Protein AF-A0A533W7N0-F1 (afdb_monomer)

Solvent-accessible surface area (backbone atoms on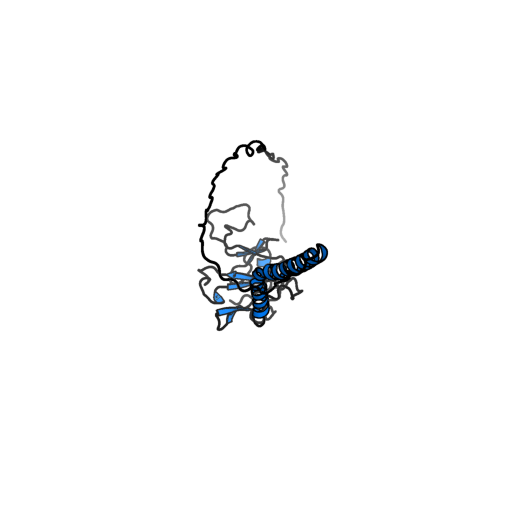ly — not comparable to full-atom values): 16223 Å² total; per-residue (Å²): 140,86,84,87,87,86,92,80,88,84,80,91,81,86,88,84,84,82,85,86,86,84,82,88,85,87,80,76,90,78,85,80,83,84,77,82,86,86,85,88,86,89,83,89,84,86,84,86,81,87,89,81,91,84,78,90,83,92,75,91,69,88,75,74,75,75,77,78,74,50,75,66,56,55,51,53,52,50,53,54,53,52,52,50,52,52,54,53,50,59,54,60,70,49,56,83,49,52,65,53,53,50,52,53,49,48,64,60,57,67,46,79,79,52,82,62,74,56,81,85,70,60,85,56,87,66,83,39,67,48,81,39,74,42,54,65,95,68,39,27,77,49,88,48,31,74,10,46,46,30,40,48,36,25,34,37,68,81,53,45,62,38,46,79,39,64,76,38,47,62,74,82,89,56,97,58,91,52,85,91,46,71,60,39,59,32,37,38,26,81,85,68,53,24,28,21,41,68,89,74,28,39,30,77,36,44,68,22,37,77,37,62,84,35,31,22,18,45,21,38,60,54,64,38,52,49,100,86,62,48,78,40,76,52,89,80,50,78,35,44,84,61,27,9,31,84,48,44,10,12,50,76,86,130

Mean predicted aligned error: 20.16 Å

pLDDT: mean 71.06, std 23.06, range [30.97, 97.44]

Sequence (254 aa):
MEGVTPVGSEGNKAGESPPSDTSGRTGTEEERKVREAGQMRPGGQVVVFPSKTAGSSSSSSSYVPPPPPTPQQITAGRRRFVKLLVGVGALLSLAPYVPWGTFLSNSVSAGKGYVRQQATVNKDTFVKFELIRLPTELGGDAKDATAFVAFSKVCVHLWCSPNYNPDQPTNPNENGYKPNQSKHEQYECPCHGSIYKVPQGLAIDGPASFQAPPTNAIPMLTLSTDSNGFLMVEKPVWDVNHNGVLGYGRYVQQ

Foldseek 3Di:
DDDDDDDDDDDDDDDDDDDDDDDDDDDDPPPPPDDDDDDDDDDDDDDDDDDDDDDDDDDDDPPPDDPDDDPVRVVVVVVVVVVVVVVVVVVVVCVVCPVVVVVVVCVVVVCPPPPPPCPPVPPDPFPDKDKDQADVVQPSPDLWCSRIWIFTLQQLPHGHGWDFDQADQDQPPDPDDDPPHDRQRWTFGPPFTFIAHPPQQFTDDTPLNPDDPFSRGTFTFDWGADPVSDIDTDDFDDPQDGRHHGSRGHDGDD

Secondary structure (DSSP, 8-state):
----------------PPP---------GGGSS-------------------------------PPPPPPHHHHHHHHHHHHHHHHHHHHHHTTGGGHHHHHHHHHHHHTTSSS---GGGT---TT--EEEEEPPGGGTTT-SSGGGEEEEESS-TTT----EEEEEESS-TTSS---TTPPPEEEEEETTTTEEEETTTTEEEESTTTTSPTTTTB--EE-EEE-TTS-EEE-----STTTT-BTTTB-PPP-

Radius of gyration: 39.28 Å; Cα contacts (8 Å, |Δi|>4): 317; chains: 1; bounding box: 117×51×97 Å

Structure (mmCIF, N/CA/C/O backbone):
data_AF-A0A533W7N0-F1
#
_entry.id   AF-A0A533W7N0-F1
#
loop_
_atom_site.group_PDB
_atom_site.id
_atom_site.type_symbol
_atom_site.label_atom_id
_atom_site.label_alt_id
_atom_site.label_comp_id
_atom_site.label_asym_id
_atom_site.label_entity_id
_atom_site.label_seq_id
_atom_site.pdbx_PDB_ins_code
_atom_site.Cartn_x
_atom_site.Cartn_y
_atom_site.Cartn_z
_atom_site.occupancy
_atom_site.B_iso_or_equiv
_atom_site.auth_seq_id
_atom_site.auth_comp_id
_atom_site.auth_asym_id
_atom_site.auth_atom_id
_atom_site.pdbx_PDB_model_num
ATOM 1 N N . MET A 1 1 ? 45.213 -1.364 -22.616 1.00 43.72 1 MET A N 1
ATOM 2 C CA . MET A 1 1 ? 46.388 -0.521 -22.930 1.00 43.72 1 MET A CA 1
ATOM 3 C C . MET A 1 1 ? 45.813 0.597 -23.774 1.00 43.72 1 MET A C 1
ATOM 5 O O . MET A 1 1 ? 45.219 0.264 -24.781 1.00 43.72 1 MET A O 1
ATOM 9 N N . GLU A 1 2 ? 45.720 1.860 -23.387 1.00 40.78 2 GLU A N 1
ATOM 10 C CA . GLU A 1 2 ? 46.442 2.773 -22.485 1.00 40.78 2 GLU A CA 1
ATOM 11 C C . GLU A 1 2 ? 45.364 3.728 -21.900 1.00 40.78 2 GLU A C 1
ATOM 13 O O . GLU A 1 2 ? 44.267 3.789 -22.439 1.00 40.78 2 GLU A O 1
ATOM 18 N N . GLY A 1 3 ? 45.490 4.489 -20.820 1.00 37.53 3 GLY A N 1
ATOM 19 C CA . GLY A 1 3 ? 46.557 4.795 -19.885 1.00 37.53 3 GLY A CA 1
ATOM 20 C C . GLY A 1 3 ? 45.925 5.637 -18.764 1.00 37.53 3 GLY A C 1
ATOM 21 O O . GLY A 1 3 ? 45.034 6.450 -19.001 1.00 37.53 3 GLY A O 1
ATOM 22 N N . VAL A 1 4 ? 46.348 5.366 -17.535 1.00 47.28 4 VAL A N 1
ATOM 23 C CA . VAL A 1 4 ? 45.979 6.055 -16.292 1.00 47.28 4 VAL A CA 1
ATOM 24 C C . VAL A 1 4 ? 47.036 7.118 -16.013 1.00 47.28 4 VAL A C 1
ATOM 26 O O . VAL A 1 4 ? 48.210 6.778 -16.118 1.00 47.28 4 VAL A O 1
ATOM 29 N N . THR A 1 5 ? 46.653 8.311 -15.547 1.00 44.66 5 THR A N 1
ATOM 30 C CA . THR A 1 5 ? 47.431 9.098 -14.563 1.00 44.66 5 THR A CA 1
ATOM 31 C C . THR A 1 5 ? 46.589 10.198 -13.883 1.00 44.66 5 THR A C 1
ATOM 33 O O . THR A 1 5 ? 45.537 10.564 -14.405 1.00 44.66 5 THR A O 1
ATOM 36 N N . PRO A 1 6 ? 47.001 10.660 -12.678 1.00 56.59 6 PRO A N 1
ATOM 37 C CA . PRO A 1 6 ? 46.094 11.043 -11.588 1.00 56.59 6 PRO A CA 1
ATOM 38 C C . PRO A 1 6 ? 46.372 12.452 -10.991 1.00 56.59 6 PRO A C 1
ATOM 40 O O . PRO A 1 6 ? 47.167 13.217 -11.524 1.00 56.59 6 PRO A O 1
ATOM 43 N N . VAL A 1 7 ? 45.799 12.684 -9.797 1.00 39.41 7 VAL A N 1
ATOM 44 C CA . VAL A 1 7 ? 46.259 13.548 -8.677 1.00 39.41 7 VAL A CA 1
ATOM 45 C C . VAL A 1 7 ? 45.565 14.905 -8.500 1.00 39.41 7 VAL A C 1
ATOM 47 O O . VAL A 1 7 ? 45.564 15.755 -9.382 1.00 39.41 7 VAL A O 1
ATOM 50 N N . GLY A 1 8 ? 45.069 15.112 -7.271 1.00 34.34 8 GLY A N 1
ATOM 51 C CA . GLY A 1 8 ? 44.744 16.419 -6.700 1.00 34.34 8 GLY A CA 1
ATOM 52 C C . GLY A 1 8 ? 44.004 16.346 -5.358 1.00 34.34 8 GLY A C 1
ATOM 53 O O . GLY A 1 8 ? 42.817 16.644 -5.311 1.00 34.34 8 GLY A O 1
ATOM 54 N N . SER A 1 9 ? 44.693 15.936 -4.281 1.00 39.59 9 SER A N 1
ATOM 55 C CA . SER A 1 9 ? 44.348 16.276 -2.882 1.00 39.59 9 SER A CA 1
ATOM 56 C C . SER A 1 9 ? 44.426 17.799 -2.697 1.00 39.59 9 SER A C 1
ATOM 58 O O . SER A 1 9 ? 45.192 18.443 -3.402 1.00 39.59 9 SER A O 1
ATO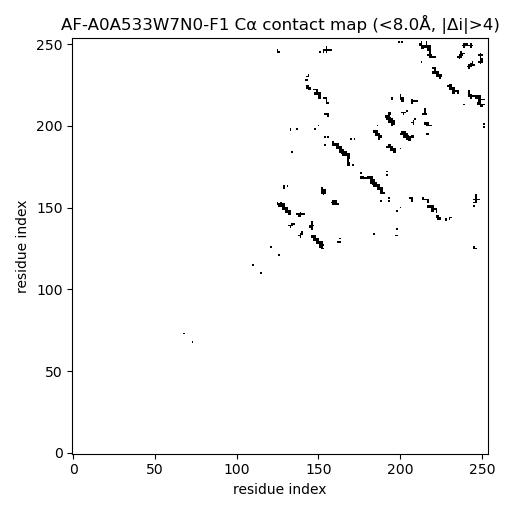M 60 N N . GLU A 1 10 ? 43.619 18.463 -1.873 1.00 37.28 10 GLU A N 1
ATOM 61 C CA . GLU A 1 10 ? 43.738 18.743 -0.424 1.00 37.28 10 GLU A CA 1
ATOM 62 C C . GLU A 1 10 ? 42.497 19.626 -0.087 1.00 37.28 10 GLU A C 1
ATOM 64 O O . GLU A 1 10 ? 41.934 20.246 -0.980 1.00 37.28 10 GLU A O 1
ATOM 69 N N . GLY A 1 11 ? 41.950 19.779 1.117 1.00 34.53 11 GLY A N 1
ATOM 70 C CA . GLY A 1 11 ? 42.424 19.497 2.457 1.00 34.53 11 GLY A CA 1
ATOM 71 C C . GLY A 1 11 ? 41.297 19.723 3.479 1.00 34.53 11 GLY A C 1
ATOM 72 O O . GLY A 1 11 ? 40.282 20.369 3.213 1.00 34.53 11 GLY A O 1
ATOM 73 N N . ASN A 1 12 ? 41.507 19.158 4.665 1.00 40.22 12 ASN A N 1
ATOM 74 C CA . ASN A 1 12 ? 40.679 19.326 5.852 1.00 40.22 12 ASN A CA 1
ATOM 75 C C . ASN A 1 12 ? 40.673 20.782 6.343 1.00 40.22 12 ASN A C 1
ATOM 77 O O . ASN A 1 12 ? 41.738 21.374 6.519 1.00 40.22 12 ASN A O 1
ATOM 81 N N . LYS A 1 13 ? 39.500 21.291 6.735 1.00 38.31 13 LYS A N 1
ATOM 82 C CA . LYS A 1 13 ? 39.389 22.268 7.828 1.00 38.31 13 LYS A CA 1
ATOM 83 C C . LYS A 1 13 ? 38.239 21.894 8.757 1.00 38.31 13 LYS A C 1
ATOM 85 O O . LYS A 1 13 ? 37.086 21.815 8.352 1.00 38.31 13 LYS A O 1
ATOM 90 N N . ALA A 1 14 ? 38.619 21.649 10.005 1.00 36.78 14 ALA A N 1
ATOM 91 C CA . ALA A 1 14 ? 37.753 21.562 11.164 1.00 36.78 14 ALA A CA 1
ATOM 92 C C . ALA A 1 14 ? 37.447 22.967 11.711 1.00 36.78 14 ALA A C 1
ATOM 94 O O . ALA A 1 14 ? 38.262 23.875 11.550 1.00 36.78 14 ALA A O 1
ATOM 95 N N . GLY A 1 15 ? 36.334 23.076 12.443 1.00 34.62 15 GLY A N 1
ATOM 96 C CA . GLY A 1 15 ? 36.079 24.135 13.423 1.00 34.62 15 GLY A CA 1
ATOM 97 C C . GLY A 1 15 ? 34.975 25.112 13.030 1.00 34.62 15 GLY A C 1
ATOM 98 O O . GLY A 1 15 ? 35.201 25.989 12.213 1.00 34.62 15 GLY A O 1
ATOM 99 N N . GLU A 1 16 ? 33.782 24.952 13.608 1.00 33.41 16 GLU A N 1
ATOM 100 C CA . GLU A 1 16 ? 33.264 25.808 14.694 1.00 33.41 16 GLU A CA 1
ATOM 101 C C . GLU A 1 16 ? 31.771 25.521 14.922 1.00 33.41 16 GLU A C 1
ATOM 103 O O . GLU A 1 16 ? 30.945 25.600 14.015 1.00 33.41 16 GLU A O 1
ATOM 108 N N . SER A 1 17 ? 31.432 25.149 16.158 1.00 43.03 17 SER A N 1
ATOM 109 C CA . SER A 1 17 ? 30.055 24.982 16.630 1.00 43.03 17 SER A CA 1
ATOM 110 C C . SER A 1 17 ? 29.457 26.345 16.993 1.00 43.03 17 SER A C 1
ATOM 112 O O . SER A 1 17 ? 30.119 27.100 17.708 1.00 43.03 17 SER A O 1
ATOM 114 N N . PRO A 1 18 ? 28.207 26.662 16.612 1.00 48.56 18 PRO A N 1
ATOM 115 C CA . PRO A 1 18 ? 27.514 27.826 17.151 1.00 48.56 18 PRO A CA 1
ATOM 116 C C . PRO A 1 18 ? 26.880 27.525 18.527 1.00 48.56 18 PRO A C 1
ATOM 118 O O . PRO A 1 18 ? 26.517 26.378 18.808 1.00 48.56 18 PRO A O 1
ATOM 121 N N . PRO A 1 19 ? 26.754 28.541 19.401 1.00 42.44 19 PRO A N 1
ATOM 122 C CA . PRO A 1 19 ? 26.301 28.377 20.778 1.00 42.44 19 PRO A CA 1
ATOM 123 C C . PRO A 1 19 ? 24.794 28.114 20.882 1.00 42.44 19 PRO A C 1
ATOM 125 O O . PRO A 1 19 ? 23.980 28.671 20.148 1.00 42.44 19 PRO A O 1
ATOM 128 N N . SER A 1 20 ? 24.434 27.271 21.849 1.00 39.66 20 SER A N 1
ATOM 129 C CA . SER A 1 20 ? 23.066 27.018 22.293 1.00 39.66 20 SER A CA 1
ATOM 130 C C . SER A 1 20 ? 22.619 28.102 23.277 1.00 39.66 20 SER A C 1
ATOM 132 O O . SER A 1 20 ? 23.057 28.101 24.428 1.00 39.66 20 SER A O 1
ATOM 134 N N . ASP A 1 21 ? 21.730 28.995 22.844 1.00 35.47 21 ASP A N 1
ATOM 135 C CA . ASP A 1 21 ? 21.074 29.959 23.727 1.00 35.47 21 ASP A CA 1
ATOM 136 C C . ASP A 1 21 ? 19.849 29.334 24.403 1.00 35.47 21 ASP A C 1
ATOM 138 O O . ASP A 1 21 ? 18.801 29.096 23.801 1.00 35.47 21 ASP A O 1
ATOM 142 N N . THR A 1 22 ? 19.991 29.089 25.701 1.00 38.28 22 THR A N 1
ATOM 143 C CA . THR A 1 22 ? 18.901 28.809 26.634 1.00 38.28 22 THR A CA 1
ATOM 144 C C . THR A 1 22 ? 18.507 30.093 27.361 1.00 38.28 22 THR A C 1
ATOM 146 O O . THR A 1 22 ? 19.241 30.573 28.221 1.00 38.28 22 THR A O 1
ATOM 149 N N . SER A 1 23 ? 17.310 30.606 27.083 1.00 39.16 23 SER A N 1
ATOM 150 C CA . SER A 1 23 ? 16.546 31.471 27.993 1.00 39.16 23 SER A CA 1
ATOM 151 C C . SER A 1 23 ? 15.118 30.903 28.031 1.00 39.16 23 SER A C 1
ATOM 153 O O . SER A 1 23 ? 14.543 30.588 26.998 1.00 39.16 23 SER A O 1
ATOM 155 N N . GLY A 1 24 ? 14.502 30.564 29.162 1.00 30.97 24 GLY A N 1
ATOM 156 C CA . GLY A 1 24 ? 14.560 31.202 30.470 1.00 30.97 24 GLY A CA 1
ATOM 157 C C . GLY A 1 24 ? 13.290 32.034 30.653 1.00 30.97 24 GLY A C 1
ATOM 158 O O . GLY A 1 24 ? 13.359 33.255 30.634 1.00 30.97 24 GLY A O 1
ATOM 159 N N . ARG A 1 25 ? 12.118 31.387 30.777 1.00 36.84 25 ARG A N 1
ATOM 160 C CA . ARG A 1 25 ? 10.852 32.060 31.116 1.00 36.84 25 ARG A CA 1
ATOM 161 C C . ARG A 1 25 ? 10.280 31.457 32.394 1.00 36.84 25 ARG A C 1
ATOM 163 O O . ARG A 1 25 ? 9.559 30.466 32.372 1.00 36.84 25 ARG A O 1
ATOM 170 N N . THR A 1 26 ? 10.655 32.070 33.506 1.00 36.81 26 THR A N 1
ATOM 171 C CA . THR A 1 26 ? 10.071 31.889 34.832 1.00 36.81 26 THR A CA 1
ATOM 172 C C . THR A 1 26 ? 8.806 32.744 34.936 1.00 36.81 26 THR A C 1
ATOM 174 O O . THR A 1 26 ? 8.847 33.958 34.754 1.00 36.81 26 THR A O 1
ATOM 177 N N . GLY A 1 27 ? 7.665 32.107 35.198 1.00 37.31 27 GLY A N 1
ATOM 178 C CA . GLY A 1 27 ? 6.437 32.759 35.653 1.00 37.31 27 GLY A CA 1
ATOM 179 C C . GLY A 1 27 ? 6.121 32.236 37.049 1.00 37.31 27 GLY A C 1
ATOM 180 O O . GLY A 1 27 ? 6.006 31.027 37.233 1.00 37.31 27 GLY A O 1
ATOM 181 N N . THR A 1 28 ? 6.082 33.133 38.027 1.00 42.69 28 THR A N 1
ATOM 182 C CA . THR A 1 28 ? 5.957 32.857 39.461 1.00 42.69 28 THR A CA 1
ATOM 183 C C . THR A 1 28 ? 4.500 32.631 39.890 1.00 42.69 28 THR A C 1
ATOM 185 O O . THR A 1 28 ? 3.569 33.235 39.364 1.00 42.69 28 THR A O 1
ATOM 188 N N . GLU A 1 29 ? 4.316 31.749 40.877 1.00 44.28 29 GLU A N 1
ATOM 189 C CA . GLU A 1 29 ? 3.055 31.231 41.446 1.00 44.28 29 GLU A CA 1
ATOM 190 C C . GLU A 1 29 ? 2.175 32.246 42.215 1.00 44.28 29 GLU A C 1
ATOM 192 O O . GLU A 1 29 ? 1.222 31.858 42.892 1.00 44.28 29 GLU A O 1
ATOM 197 N N . GLU A 1 30 ? 2.428 33.549 42.117 1.00 46.12 30 GLU A N 1
ATOM 198 C CA . GLU A 1 30 ? 1.792 34.546 42.994 1.00 46.12 30 GLU A CA 1
ATOM 199 C C . GLU A 1 30 ? 0.526 35.211 42.421 1.00 46.12 30 GLU A C 1
ATOM 201 O O . GLU A 1 30 ? -0.152 35.958 43.121 1.00 46.12 30 GLU A O 1
ATOM 206 N N . GLU A 1 31 ? 0.128 34.890 41.186 1.00 44.16 31 GLU A N 1
ATOM 207 C CA . GLU A 1 31 ? -0.981 35.577 40.497 1.00 44.16 31 GLU A CA 1
ATOM 208 C C . GLU A 1 31 ? -2.321 34.809 40.487 1.00 44.16 31 GLU A C 1
ATOM 210 O O . GLU A 1 31 ? -3.265 35.191 39.796 1.00 44.16 31 GLU A O 1
ATOM 215 N N . ARG A 1 32 ? -2.462 33.726 41.273 1.00 43.78 32 ARG A N 1
ATOM 216 C CA . ARG A 1 32 ? -3.705 32.914 41.310 1.00 43.78 32 ARG A CA 1
ATOM 217 C C . ARG A 1 32 ? -4.482 32.948 42.632 1.00 43.78 32 ARG A C 1
ATOM 219 O O . ARG A 1 32 ? -5.434 32.186 42.790 1.00 43.78 32 ARG A O 1
ATOM 226 N N . LYS A 1 33 ? -4.132 33.823 43.583 1.00 41.47 33 LYS A N 1
ATOM 227 C CA . LYS A 1 33 ? -4.754 33.835 44.927 1.00 41.47 33 LYS A CA 1
ATOM 228 C C . LYS A 1 33 ? -5.627 35.051 45.261 1.00 41.47 33 LYS A C 1
ATOM 230 O O . LYS A 1 33 ? -5.962 35.242 46.426 1.00 41.47 33 LYS A O 1
ATOM 235 N N . VAL A 1 34 ? -6.069 35.828 44.271 1.00 44.47 34 VAL A N 1
ATOM 236 C CA . VAL A 1 34 ? -6.996 36.956 44.495 1.00 44.47 34 VAL A CA 1
ATOM 237 C C . VAL A 1 34 ? -8.126 36.950 43.461 1.00 44.47 34 VAL A C 1
ATOM 239 O O . VAL A 1 34 ? -8.124 37.707 42.500 1.00 44.47 34 VAL A O 1
ATOM 242 N N . ARG A 1 35 ? -9.076 36.033 43.664 1.00 42.44 35 ARG A N 1
ATOM 243 C CA . ARG A 1 35 ? -10.495 36.101 43.259 1.00 42.44 35 ARG A CA 1
ATOM 244 C C . ARG A 1 35 ? -11.256 35.241 44.281 1.00 42.44 35 ARG A C 1
ATOM 246 O O . ARG A 1 35 ? -11.323 34.027 44.137 1.00 42.44 35 ARG A O 1
ATOM 253 N N . GLU A 1 36 ? -11.472 35.738 45.500 1.00 39.75 36 GLU A N 1
ATOM 254 C CA . GLU A 1 36 ? -12.683 36.498 45.869 1.00 39.75 36 GLU A CA 1
ATOM 255 C C . GLU A 1 36 ? -13.931 35.630 45.590 1.00 39.75 36 GLU A C 1
ATOM 257 O O . GLU A 1 36 ? -14.342 35.468 44.448 1.00 39.75 36 GLU A O 1
ATOM 262 N N . ALA A 1 37 ? -14.410 34.795 46.517 1.00 33.50 37 ALA A N 1
ATOM 263 C CA . ALA A 1 37 ? -15.034 35.114 47.805 1.00 33.50 37 ALA A CA 1
ATOM 264 C C . ALA A 1 37 ? -16.177 36.134 47.674 1.00 33.50 37 ALA A C 1
ATOM 266 O O . ALA A 1 37 ? -15.957 37.331 47.775 1.00 33.50 37 ALA A O 1
ATOM 267 N N . GLY A 1 38 ? -17.412 35.641 47.527 1.00 31.69 38 GLY A N 1
ATOM 268 C CA . GLY A 1 38 ? -18.604 36.439 47.812 1.00 31.69 38 GLY A CA 1
ATOM 269 C C . GLY A 1 38 ? -19.846 36.035 47.027 1.00 31.69 38 GLY A C 1
ATOM 270 O O . GLY A 1 38 ? -20.030 36.514 45.922 1.00 31.69 38 GLY A O 1
ATOM 271 N N . GLN A 1 39 ? -20.739 35.236 47.625 1.00 37.59 39 GLN A N 1
ATOM 272 C CA . GLN A 1 39 ? -22.181 35.534 47.600 1.00 37.59 39 GLN A CA 1
ATOM 273 C C . GLN A 1 39 ? -22.960 34.618 48.568 1.00 37.59 39 GLN A C 1
ATOM 275 O O . GLN A 1 39 ? -23.165 33.435 48.307 1.00 37.59 39 GLN A O 1
ATOM 280 N N . MET A 1 40 ? -23.427 35.184 49.684 1.00 32.62 40 MET A N 1
ATOM 281 C CA . MET A 1 40 ? -24.540 34.656 50.485 1.00 32.62 40 MET A CA 1
ATOM 282 C C . MET A 1 40 ? -25.864 35.265 49.990 1.00 32.62 40 MET A C 1
ATOM 284 O O . MET A 1 40 ? -25.888 36.419 49.558 1.00 32.62 40 MET A O 1
ATOM 288 N N . ARG A 1 41 ? -26.979 34.533 50.127 1.00 38.38 41 ARG A N 1
ATOM 289 C CA . ARG A 1 41 ? -28.354 35.068 50.068 1.00 38.38 41 ARG A CA 1
ATOM 290 C C . ARG A 1 41 ? -29.240 34.419 51.151 1.00 38.38 41 ARG A C 1
ATOM 292 O O . ARG A 1 41 ? -29.189 33.197 51.277 1.00 38.38 41 ARG A O 1
ATOM 299 N N . PRO A 1 42 ? -30.057 35.195 51.897 1.00 41.78 42 PRO A N 1
ATOM 300 C CA . PRO A 1 42 ? -31.022 34.693 52.878 1.00 41.78 42 PRO A CA 1
ATOM 301 C C . PRO A 1 42 ? -32.481 34.745 52.370 1.00 41.78 42 PRO A C 1
ATOM 303 O O . PRO A 1 42 ? -32.808 35.515 51.470 1.00 41.78 42 PRO A O 1
ATOM 306 N N . GLY A 1 43 ? -33.361 33.965 53.007 1.00 35.94 43 GLY A N 1
ATOM 307 C CA . GLY A 1 43 ? -34.828 33.987 52.853 1.00 35.94 43 GLY A CA 1
ATOM 308 C C . GLY A 1 43 ? -35.385 32.556 52.824 1.00 35.94 43 GLY A C 1
ATOM 309 O O . GLY A 1 43 ? -35.016 31.790 51.949 1.00 35.94 43 GLY A O 1
ATOM 310 N N . GLY A 1 44 ? -36.202 32.052 53.751 1.00 35.19 44 GLY A N 1
ATOM 311 C CA . GLY A 1 44 ? -37.135 32.703 54.664 1.00 35.19 44 GLY A CA 1
ATOM 312 C C . GLY A 1 44 ? -38.556 32.588 54.109 1.00 35.19 44 GLY A C 1
ATOM 313 O O . GLY A 1 44 ? -39.036 33.530 53.493 1.00 35.19 44 GLY A O 1
ATOM 314 N N . GLN A 1 45 ? -39.227 31.448 54.317 1.00 35.16 45 GLN A N 1
ATOM 315 C CA . GLN A 1 45 ? -40.675 31.337 54.112 1.00 35.16 45 GLN A CA 1
ATOM 316 C C . GLN A 1 45 ? -41.303 30.397 55.146 1.00 35.16 45 GLN A C 1
ATOM 318 O O . GLN A 1 45 ? -40.996 29.210 55.219 1.00 35.16 45 GLN A O 1
ATOM 323 N N . VAL A 1 46 ? -42.172 30.987 55.964 1.00 36.69 46 VAL A N 1
ATOM 324 C CA . VAL A 1 46 ? -43.061 30.343 56.930 1.00 36.69 46 VAL A CA 1
ATOM 325 C C . VAL A 1 46 ? -44.408 30.158 56.237 1.00 36.69 46 VAL A C 1
ATOM 327 O O . VAL A 1 46 ? -44.942 31.121 55.689 1.00 36.69 46 VAL A O 1
ATOM 330 N N . VAL A 1 47 ? -44.965 28.946 56.268 1.00 38.09 47 VAL A N 1
ATOM 331 C CA . VAL A 1 47 ? -46.323 28.669 55.778 1.00 38.09 47 VAL A CA 1
ATOM 332 C C . VAL A 1 47 ? -47.188 28.234 56.957 1.00 38.09 47 VAL A C 1
ATOM 334 O O . VAL A 1 47 ? -46.934 27.213 57.594 1.00 38.09 47 VAL A O 1
ATOM 337 N N . VAL A 1 48 ? -48.194 29.057 57.249 1.00 37.66 48 VAL A N 1
ATOM 338 C CA . VAL A 1 48 ? -49.272 28.824 58.216 1.00 37.66 48 VAL A CA 1
ATOM 339 C C . VAL A 1 48 ? -50.381 28.031 57.522 1.00 37.66 48 VAL A C 1
ATOM 341 O O . VAL A 1 48 ? -50.760 28.370 56.403 1.00 37.66 48 VAL A O 1
ATOM 344 N N . PHE A 1 49 ? -50.938 27.021 58.194 1.00 36.34 49 PHE A N 1
ATOM 345 C CA . PHE A 1 49 ? -52.155 26.332 57.756 1.00 36.34 49 PHE A CA 1
ATOM 346 C C . PHE A 1 49 ? -53.304 26.540 58.757 1.00 36.34 49 PHE A C 1
ATOM 348 O O . PHE A 1 49 ? -53.052 26.650 59.959 1.00 36.34 49 PHE A O 1
ATOM 355 N N . PRO A 1 50 ? -54.559 26.616 58.274 1.00 41.16 50 PRO A N 1
ATOM 356 C CA . PRO A 1 50 ? -55.710 27.029 59.064 1.00 41.16 50 PRO A CA 1
ATOM 357 C C . PRO A 1 50 ? -56.264 25.909 59.950 1.00 41.16 50 PRO A C 1
ATOM 359 O O . PRO A 1 50 ? -56.318 24.737 59.574 1.00 41.16 50 PRO A O 1
ATOM 362 N N . SER A 1 51 ? -56.750 26.317 61.118 1.00 41.84 51 SER A N 1
ATOM 363 C CA . SER A 1 51 ? -57.557 25.536 62.048 1.00 41.84 51 SER A CA 1
ATOM 364 C C . SER A 1 51 ? -58.969 25.318 61.492 1.00 41.84 51 SER A C 1
ATOM 366 O O . SER A 1 51 ? -59.646 26.259 61.079 1.00 41.84 51 SER A O 1
ATOM 368 N N . LYS A 1 52 ? -59.434 24.063 61.503 1.00 36.50 52 LYS A N 1
ATOM 369 C CA . LYS A 1 52 ? -60.827 23.701 61.213 1.00 36.50 52 LYS A CA 1
ATOM 370 C C . LYS A 1 52 ? -61.425 22.977 62.414 1.00 36.50 52 LYS A C 1
ATOM 372 O O . LYS A 1 52 ? -60.948 21.920 62.816 1.00 36.50 52 LYS A O 1
ATOM 377 N N . THR A 1 53 ? -62.472 23.579 62.961 1.00 46.41 53 THR A N 1
ATOM 378 C CA . THR A 1 53 ? -63.318 23.064 64.037 1.00 46.41 53 THR A CA 1
ATOM 379 C C . THR A 1 53 ? -64.513 22.320 63.438 1.00 46.41 53 THR A C 1
ATOM 381 O O . THR A 1 53 ? -65.204 22.884 62.595 1.00 46.41 53 THR A O 1
ATOM 384 N N . ALA A 1 54 ? -64.750 21.084 63.875 1.00 36.31 54 ALA A N 1
ATOM 385 C CA . ALA A 1 54 ? -66.014 20.322 63.891 1.00 36.31 54 ALA A CA 1
ATOM 386 C C . ALA A 1 54 ? -65.628 18.886 64.287 1.00 36.31 54 ALA A C 1
ATOM 388 O O . ALA A 1 54 ? -64.587 18.405 63.860 1.00 36.31 54 ALA A O 1
ATOM 389 N N . GLY A 1 55 ? -66.337 18.102 65.079 1.00 35.06 55 GLY A N 1
ATOM 390 C CA . GLY A 1 55 ? -67.661 18.136 65.678 1.00 35.06 55 GLY A CA 1
ATOM 391 C C . GLY A 1 55 ? -67.808 16.735 66.286 1.00 35.06 55 GLY A C 1
ATOM 392 O O . GLY A 1 55 ? -67.301 15.760 65.731 1.00 35.06 55 GLY A O 1
ATOM 393 N N . SER A 1 56 ? -68.391 16.634 67.473 1.00 41.12 56 SER A N 1
ATOM 394 C CA . SER A 1 56 ? -68.442 15.388 68.235 1.00 41.12 56 SER A CA 1
ATOM 395 C C . SER A 1 56 ? -69.380 14.355 67.604 1.00 41.12 56 SER A C 1
ATOM 397 O O . SER A 1 56 ? -70.511 14.690 67.261 1.00 41.12 56 SER A O 1
ATOM 399 N N . SER A 1 57 ? -68.982 13.086 67.588 1.00 43.06 57 SER A N 1
ATOM 400 C CA . SER A 1 57 ? -69.925 11.975 67.738 1.00 43.06 57 SER A CA 1
ATOM 401 C C . SER A 1 57 ? -69.230 10.831 68.473 1.00 43.06 57 SER A C 1
ATOM 403 O O . SER A 1 57 ? -68.130 10.400 68.135 1.00 43.06 57 SER A O 1
ATOM 405 N N . SER A 1 58 ? -69.845 10.442 69.582 1.00 48.47 58 SER A N 1
ATOM 406 C CA . SER A 1 58 ? -69.389 9.462 70.554 1.00 48.47 58 SER A CA 1
ATOM 407 C C . SER A 1 58 ? -69.825 8.059 70.143 1.00 48.47 58 SER A C 1
ATOM 409 O O . SER A 1 58 ? -71.016 7.757 70.158 1.00 48.47 58 SER A O 1
ATOM 411 N N . SER A 1 59 ? -68.864 7.179 69.869 1.00 44.16 59 SER A N 1
ATOM 412 C CA . SER A 1 59 ? -69.047 5.729 69.964 1.00 44.16 59 SER A CA 1
ATOM 413 C C . SER A 1 59 ? -67.852 5.147 70.715 1.00 44.16 59 SER A C 1
ATOM 415 O O . SER A 1 59 ? -66.751 5.028 70.176 1.00 44.16 59 SER A O 1
ATOM 417 N N . SER A 1 60 ? -68.055 4.852 71.995 1.00 50.44 60 SER A N 1
ATOM 418 C CA . SER A 1 60 ? -67.071 4.267 72.902 1.00 50.44 60 SER A CA 1
ATOM 419 C C . SER A 1 60 ? -66.798 2.807 72.531 1.00 50.44 60 SER A C 1
ATOM 421 O O . SER A 1 60 ? -67.358 1.889 73.122 1.00 50.44 60 SER A O 1
ATOM 423 N N . SER A 1 61 ? -65.929 2.600 71.543 1.00 50.94 61 SER A N 1
ATOM 424 C CA . SER A 1 61 ? -65.154 1.369 71.414 1.00 50.94 61 SER A CA 1
ATOM 425 C C . SER A 1 61 ? -63.897 1.567 72.250 1.00 50.94 61 SER A C 1
ATOM 427 O O . SER A 1 61 ? -63.096 2.453 71.953 1.00 50.94 61 SER A O 1
ATOM 429 N N . SER A 1 62 ? -63.742 0.791 73.319 1.00 55.06 62 SER A N 1
ATOM 430 C CA . SER A 1 62 ? -62.549 0.761 74.165 1.00 55.06 62 SER A CA 1
ATOM 431 C C . SER A 1 62 ? -61.352 0.253 73.357 1.00 55.06 62 SER A C 1
ATOM 433 O O . SER A 1 62 ? -60.960 -0.910 73.417 1.00 55.06 62 SER A O 1
ATOM 435 N N . TYR A 1 63 ? -60.772 1.151 72.564 1.00 55.31 63 TYR A N 1
ATOM 436 C CA . TYR A 1 63 ? -59.469 0.972 71.952 1.00 55.31 63 TYR A CA 1
ATOM 437 C C . TYR A 1 63 ? -58.439 0.950 73.077 1.00 55.31 63 TYR A C 1
ATOM 439 O O . TYR A 1 63 ? -58.099 1.985 73.650 1.00 55.31 63 TYR A O 1
ATOM 447 N N . VAL A 1 64 ? -57.971 -0.245 73.423 1.00 63.44 64 VAL A N 1
ATOM 448 C CA . VAL A 1 64 ? -56.734 -0.396 74.180 1.00 63.44 64 VAL A CA 1
ATOM 449 C C . VAL A 1 64 ? -55.611 -0.098 73.186 1.00 63.44 64 VAL A C 1
ATOM 451 O O . VAL A 1 64 ? -55.443 -0.871 72.238 1.00 63.44 64 VAL A O 1
ATOM 454 N N . PRO A 1 65 ? -54.875 1.023 73.322 1.00 60.06 65 PRO A N 1
ATOM 455 C CA . PRO A 1 65 ? -53.759 1.284 72.436 1.00 60.06 65 PRO A CA 1
ATOM 456 C C . PRO A 1 65 ? -52.759 0.135 72.585 1.00 60.06 65 PRO A C 1
ATOM 458 O O . PRO A 1 65 ? -52.469 -0.272 73.716 1.00 60.06 65 PRO A O 1
ATOM 461 N N . PRO A 1 66 ? -52.235 -0.414 71.475 1.00 70.94 66 PRO A N 1
ATOM 462 C CA . PRO A 1 66 ? -51.166 -1.385 71.573 1.00 70.94 66 PRO A CA 1
ATOM 463 C C . PRO A 1 66 ? -50.021 -0.748 72.373 1.00 70.94 66 PRO A C 1
ATOM 465 O O . PRO A 1 66 ? -49.783 0.461 72.244 1.00 70.94 66 PRO A O 1
ATOM 468 N N . PRO A 1 67 ? -49.335 -1.526 73.226 1.00 70.75 67 PRO A N 1
ATOM 469 C CA . PRO A 1 67 ? -48.237 -1.005 74.019 1.00 70.75 67 PRO A CA 1
ATOM 470 C C . PRO A 1 67 ? -47.227 -0.324 73.087 1.00 70.75 67 PRO A C 1
ATOM 472 O O . PRO A 1 67 ? -46.980 -0.829 71.983 1.00 70.75 67 PRO A O 1
ATOM 475 N N . PRO A 1 68 ? -46.658 0.826 73.494 1.00 69.94 68 PRO A N 1
ATOM 476 C CA . PRO A 1 68 ? -45.677 1.520 72.681 1.00 69.94 68 PRO A CA 1
ATOM 477 C C . PRO A 1 68 ? -44.562 0.535 72.316 1.00 69.94 68 PRO A C 1
ATOM 479 O O . PRO A 1 68 ? -44.110 -0.226 73.181 1.00 69.94 68 PRO A O 1
ATOM 482 N N . PRO A 1 69 ? -44.138 0.502 71.042 1.00 61.22 69 PRO A N 1
ATOM 483 C CA . PRO A 1 69 ? -43.141 -0.451 70.599 1.00 61.22 69 PRO A CA 1
ATOM 484 C C . PRO A 1 69 ? -41.895 -0.280 71.458 1.00 61.22 69 PRO A C 1
ATOM 486 O O . PRO A 1 69 ? -41.377 0.826 71.625 1.00 61.22 69 PRO A O 1
ATOM 489 N N . THR A 1 70 ? -41.420 -1.383 72.029 1.00 65.31 70 THR A N 1
ATOM 490 C CA . THR A 1 70 ? -40.208 -1.361 72.841 1.00 65.31 70 THR A CA 1
ATOM 491 C C . THR A 1 70 ? -39.041 -0.825 72.002 1.00 65.31 70 THR A C 1
ATOM 493 O O . THR A 1 70 ? -39.002 -1.044 70.784 1.00 65.31 70 THR A O 1
ATOM 496 N N . PRO A 1 71 ? -38.047 -0.149 72.609 1.00 60.38 71 PRO A N 1
ATOM 497 C CA . PRO A 1 71 ? -36.899 0.415 71.886 1.00 60.38 71 PRO A CA 1
ATOM 498 C C . PRO 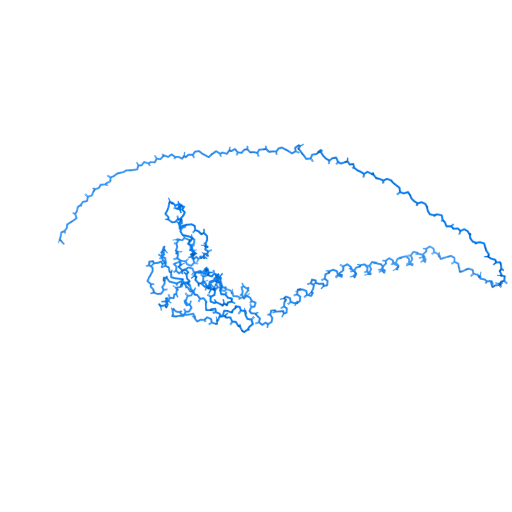A 1 71 ? -36.212 -0.587 70.940 1.00 60.38 71 PRO A C 1
ATOM 500 O O . PRO A 1 71 ? -35.720 -0.231 69.867 1.00 60.38 71 PRO A O 1
ATOM 503 N N . GLN A 1 72 ? -36.253 -1.871 71.297 1.00 58.97 72 GLN A N 1
ATOM 504 C CA . GLN A 1 72 ? -35.758 -2.990 70.498 1.00 58.97 72 GLN A CA 1
ATOM 505 C C . GLN A 1 72 ? -36.579 -3.225 69.211 1.00 58.97 72 GLN A C 1
ATOM 507 O O . GLN A 1 72 ? -35.988 -3.423 68.148 1.00 58.97 72 GLN A O 1
ATOM 512 N N . GLN A 1 73 ? -37.914 -3.131 69.256 1.00 58.50 73 GLN A N 1
ATOM 513 C CA . GLN A 1 73 ? -38.779 -3.269 68.074 1.00 58.50 73 GLN A CA 1
ATOM 514 C C . GLN A 1 73 ? -38.642 -2.091 67.102 1.00 58.50 73 GLN A C 1
ATOM 516 O O . GLN A 1 73 ? -38.574 -2.293 65.887 1.00 58.50 73 GLN A O 1
ATOM 521 N N . ILE A 1 74 ? -38.501 -0.870 67.626 1.00 60.47 74 ILE A N 1
ATOM 522 C CA . ILE A 1 74 ? -38.250 0.333 66.816 1.00 60.47 74 ILE A CA 1
ATOM 523 C C . ILE A 1 74 ? -36.907 0.203 66.076 1.00 60.47 74 ILE A C 1
ATOM 525 O O . ILE A 1 74 ? -36.799 0.521 64.889 1.00 60.47 74 ILE A O 1
ATOM 529 N N . THR A 1 75 ? -35.884 -0.324 66.752 1.00 60.94 75 THR A N 1
ATOM 530 C CA . THR A 1 75 ? -34.544 -0.516 66.176 1.00 60.94 75 THR A CA 1
ATOM 531 C C . THR A 1 75 ? -34.526 -1.620 65.110 1.00 60.94 75 THR A C 1
ATOM 533 O O . THR A 1 75 ? -33.882 -1.468 64.067 1.00 60.94 75 THR A O 1
ATOM 536 N N . ALA A 1 76 ? -35.273 -2.709 65.323 1.00 67.06 76 ALA A N 1
ATOM 537 C CA . ALA A 1 76 ? -35.411 -3.801 64.359 1.00 67.06 76 ALA A CA 1
ATOM 538 C C . ALA A 1 76 ? -36.165 -3.375 63.082 1.00 67.06 76 ALA A C 1
ATOM 540 O O . ALA A 1 76 ? -35.726 -3.705 61.975 1.00 67.06 76 ALA A O 1
ATOM 541 N N . GLY A 1 77 ? -37.243 -2.591 63.217 1.00 78.75 77 GLY A N 1
ATOM 542 C CA . GLY A 1 77 ? -37.992 -2.028 62.086 1.00 78.75 77 GLY A CA 1
ATOM 543 C C . GLY A 1 77 ? -37.162 -1.040 61.261 1.00 78.75 77 GLY A C 1
ATOM 544 O O . GLY A 1 77 ? -37.106 -1.144 60.035 1.00 78.75 77 GLY A O 1
ATOM 545 N N . ARG A 1 78 ? -36.411 -0.153 61.931 1.00 78.88 78 ARG A N 1
ATOM 546 C CA . ARG A 1 78 ? -35.497 0.802 61.277 1.00 78.88 78 ARG A CA 1
ATOM 547 C C . ARG A 1 78 ? -34.374 0.105 60.509 1.00 78.88 78 ARG A C 1
ATOM 549 O O . ARG A 1 78 ? -34.100 0.481 59.374 1.00 78.88 78 ARG A O 1
ATOM 556 N N . ARG A 1 79 ? -33.758 -0.948 61.061 1.00 84.38 79 ARG A N 1
ATOM 557 C CA . ARG A 1 79 ? -32.727 -1.722 60.337 1.00 84.38 79 ARG A CA 1
ATOM 558 C C . ARG A 1 79 ? -33.274 -2.416 59.093 1.00 84.38 79 ARG A C 1
ATOM 560 O O . ARG A 1 79 ? -32.574 -2.459 58.086 1.00 84.38 79 ARG A O 1
ATOM 567 N N . ARG A 1 80 ? -34.491 -2.968 59.144 1.00 81.12 80 ARG A N 1
ATOM 568 C CA . ARG A 1 80 ? -35.120 -3.585 57.962 1.00 81.12 80 ARG A CA 1
ATOM 569 C C . ARG A 1 80 ? -35.428 -2.547 56.886 1.00 81.12 80 ARG A C 1
ATOM 571 O O . ARG A 1 80 ? -35.124 -2.789 55.724 1.00 81.12 80 ARG A O 1
ATOM 578 N N . PHE A 1 81 ? -35.941 -1.386 57.283 1.00 82.44 81 PHE A N 1
ATOM 579 C CA . PHE A 1 81 ? -36.206 -0.275 56.371 1.00 82.44 81 PHE A CA 1
ATOM 580 C C . PHE A 1 81 ? -34.926 0.251 55.700 1.00 82.44 81 PHE A C 1
ATOM 582 O O . PHE A 1 81 ? -34.878 0.383 54.481 1.00 82.44 81 PHE A O 1
ATOM 589 N N . VAL A 1 82 ? -33.850 0.455 56.469 1.00 88.25 82 VAL A N 1
ATOM 590 C CA . VAL A 1 82 ? -32.552 0.892 55.925 1.00 88.25 82 VAL A CA 1
ATOM 591 C C . VAL A 1 82 ? -31.966 -0.148 54.968 1.00 88.25 82 VAL A C 1
ATOM 593 O O . VAL A 1 82 ? -31.489 0.216 53.899 1.00 88.25 82 VAL A O 1
ATOM 596 N N . LYS A 1 83 ? -32.046 -1.446 55.290 1.00 85.31 83 LYS A N 1
ATOM 597 C CA . LYS A 1 83 ? -31.596 -2.515 54.379 1.00 85.31 83 LYS A CA 1
ATOM 598 C C . LYS A 1 83 ? -32.365 -2.518 53.054 1.00 85.31 83 LYS A C 1
ATOM 600 O O . LYS A 1 83 ? -31.758 -2.748 52.014 1.00 85.31 83 LYS A O 1
ATOM 605 N N . LEU A 1 84 ? -33.668 -2.234 53.090 1.00 89.56 84 LEU A N 1
ATOM 606 C CA . LEU A 1 84 ? -34.494 -2.095 51.890 1.00 89.56 84 LEU A CA 1
ATOM 607 C C . LEU A 1 84 ? -34.054 -0.903 51.033 1.00 89.56 84 LEU A C 1
ATOM 609 O O . LEU A 1 84 ? -33.844 -1.069 49.835 1.00 89.56 84 LEU A O 1
ATOM 613 N N . LEU A 1 85 ? -33.843 0.268 51.641 1.00 89.25 85 LEU A N 1
ATOM 614 C CA . LEU A 1 85 ? -33.366 1.455 50.923 1.00 89.25 85 LEU A CA 1
ATOM 615 C C . LEU A 1 85 ? -31.978 1.250 50.306 1.00 89.25 85 LEU A C 1
ATOM 617 O O . LEU A 1 85 ? -31.758 1.642 49.165 1.00 89.25 85 LEU A O 1
ATOM 621 N N . VAL A 1 86 ? -31.063 0.596 51.025 1.00 89.31 86 VAL A N 1
ATOM 622 C CA . VAL A 1 86 ? -29.728 0.265 50.504 1.00 89.31 86 VAL A CA 1
ATOM 623 C C . VAL A 1 86 ? -29.824 -0.718 49.334 1.00 89.31 86 VAL A C 1
ATOM 625 O O . VAL A 1 86 ? -29.172 -0.507 48.316 1.00 89.31 86 VAL A O 1
ATOM 628 N N . GLY A 1 87 ? -30.663 -1.755 49.437 1.00 90.94 87 GLY A N 1
ATOM 629 C CA . GLY A 1 87 ? -30.858 -2.726 48.356 1.00 90.94 87 GLY A CA 1
ATOM 630 C C . GLY A 1 87 ? -31.457 -2.105 47.091 1.00 90.94 87 GLY A C 1
ATOM 631 O O . GLY A 1 87 ? -30.956 -2.334 45.993 1.00 90.94 87 GLY A O 1
ATOM 632 N N . VAL A 1 88 ? -32.488 -1.269 47.239 1.00 88.81 88 VAL A N 1
ATOM 633 C CA . VAL A 1 88 ? -33.118 -0.566 46.108 1.00 88.81 88 VAL A CA 1
ATOM 634 C C . VAL A 1 88 ? -32.172 0.482 45.512 1.00 88.81 88 VAL A C 1
ATOM 636 O O . VAL A 1 88 ? -32.050 0.574 44.291 1.00 88.81 88 VAL A O 1
ATOM 639 N N . GLY A 1 89 ? -31.447 1.227 46.351 1.00 87.12 89 GLY A N 1
ATOM 640 C CA . GLY A 1 89 ? -30.452 2.204 45.904 1.00 87.12 89 GLY A CA 1
ATOM 641 C C . GLY A 1 89 ? -29.305 1.573 45.111 1.00 87.12 89 GLY A C 1
ATOM 642 O O . GLY A 1 89 ? -28.883 2.135 44.103 1.00 87.12 89 GLY A O 1
ATOM 643 N N . ALA A 1 90 ? -28.849 0.381 45.508 1.00 86.69 90 ALA A N 1
ATOM 644 C CA . ALA A 1 90 ? -27.812 -0.363 44.792 1.00 86.69 90 ALA A CA 1
ATOM 645 C C . ALA A 1 90 ? -28.268 -0.882 43.415 1.00 86.69 90 ALA A C 1
ATOM 647 O O . ALA A 1 90 ? -27.451 -1.017 42.511 1.00 86.69 90 ALA A O 1
ATOM 648 N N . LEU A 1 91 ? -29.561 -1.162 43.228 1.00 78.00 91 LEU A N 1
ATOM 649 C CA . LEU A 1 91 ? -30.098 -1.537 41.915 1.00 78.00 91 LEU A CA 1
ATOM 650 C C . LEU A 1 91 ? -30.261 -0.316 41.004 1.00 78.00 91 LEU A C 1
ATOM 652 O O . LEU A 1 91 ? -29.909 -0.365 39.826 1.00 78.00 91 LEU A O 1
ATOM 656 N N . LEU A 1 92 ? -30.750 0.802 41.548 1.00 85.44 92 LEU A N 1
ATOM 657 C CA . LEU A 1 92 ? -30.926 2.042 40.788 1.00 85.44 92 LEU A CA 1
ATOM 658 C C . LEU A 1 92 ? -29.593 2.670 40.358 1.00 85.44 92 LEU A C 1
ATOM 660 O O . LEU A 1 92 ? -29.539 3.293 39.299 1.00 85.44 92 LEU A O 1
ATOM 664 N N . SER A 1 93 ? -28.506 2.465 41.109 1.00 86.38 93 SER A N 1
ATOM 665 C CA . SER A 1 93 ? -27.175 2.947 40.716 1.00 86.38 93 SER A CA 1
ATOM 666 C C . SER A 1 93 ? -26.605 2.242 39.476 1.00 86.38 93 SER A C 1
ATOM 668 O O . SER A 1 93 ? -25.719 2.794 38.824 1.00 86.38 93 SER A O 1
ATOM 670 N N . LEU A 1 94 ? -27.135 1.069 39.104 1.00 82.81 94 LEU A N 1
ATOM 671 C CA . LEU A 1 94 ? -26.743 0.334 37.895 1.00 82.81 94 LEU A CA 1
ATOM 672 C C . LEU A 1 94 ? -27.565 0.715 36.650 1.00 82.81 94 LEU A C 1
ATOM 674 O O . LEU A 1 94 ? -27.133 0.441 35.531 1.00 82.81 94 LEU A O 1
ATOM 678 N N . ALA A 1 95 ? -28.709 1.388 36.812 1.00 81.31 95 ALA A N 1
ATOM 679 C CA . ALA A 1 95 ? -29.572 1.809 35.706 1.00 81.31 95 ALA A CA 1
ATOM 680 C C . ALA A 1 95 ? -28.860 2.619 34.592 1.00 81.31 95 ALA A C 1
ATOM 682 O O . ALA A 1 95 ? -29.066 2.293 33.420 1.00 81.31 95 ALA A O 1
ATOM 683 N N . PRO A 1 96 ? -27.983 3.607 34.882 1.00 82.50 96 PRO A N 1
ATOM 684 C CA . PRO A 1 96 ? -27.290 4.357 33.827 1.00 82.50 96 PRO A CA 1
ATOM 685 C C . PRO A 1 96 ? -26.259 3.530 33.036 1.00 82.50 96 PRO A C 1
ATOM 687 O O . PRO A 1 96 ? -25.815 3.976 31.980 1.00 82.50 96 PRO A O 1
ATOM 690 N N . TYR A 1 97 ? -25.904 2.322 33.491 1.00 81.19 97 TYR A N 1
ATOM 691 C CA . TYR A 1 97 ? -24.961 1.428 32.803 1.00 81.19 97 TYR A CA 1
ATOM 692 C C . TYR A 1 97 ? -25.648 0.411 31.874 1.00 81.19 97 TYR A C 1
ATOM 694 O O . TYR A 1 97 ? -24.983 -0.232 31.062 1.00 81.19 97 TYR A O 1
ATOM 702 N N . VAL A 1 98 ? -26.978 0.283 31.918 1.00 80.12 98 VAL A N 1
ATOM 703 C CA . VAL A 1 98 ? -27.737 -0.596 31.004 1.00 80.12 98 VAL A CA 1
ATOM 704 C C . VAL A 1 98 ? -27.564 -0.200 29.521 1.00 80.12 98 VAL A C 1
ATOM 706 O O . VAL A 1 98 ? -27.330 -1.089 28.691 1.00 80.12 98 VAL A O 1
ATOM 709 N N . PRO A 1 99 ? -27.575 1.099 29.147 1.00 75.81 99 PRO A N 1
ATOM 710 C CA . PRO A 1 99 ? -27.251 1.524 27.782 1.00 75.81 99 PRO A CA 1
ATOM 711 C C . PRO A 1 99 ? -25.823 1.150 27.357 1.00 75.81 99 PRO A C 1
ATOM 713 O O . PRO A 1 99 ? -25.584 0.817 26.201 1.00 75.81 99 PRO A O 1
ATOM 716 N N . TRP A 1 100 ? -24.870 1.137 28.294 1.00 70.81 100 TRP A N 1
ATOM 717 C CA . TRP A 1 100 ? -23.492 0.727 28.011 1.00 70.81 100 TRP A CA 1
ATOM 718 C C . TRP A 1 100 ? -23.394 -0.778 27.747 1.00 70.81 100 TRP A C 1
ATOM 720 O O . TRP A 1 100 ? -22.695 -1.194 26.826 1.00 70.81 100 TRP A O 1
ATOM 730 N N . GLY A 1 101 ? -24.144 -1.603 28.484 1.00 70.00 101 GLY A N 1
ATOM 731 C CA . GLY A 1 101 ? -24.212 -3.047 28.240 1.00 70.00 101 GLY A CA 1
ATOM 732 C C . GLY A 1 101 ? -24.795 -3.400 26.866 1.00 70.00 101 GLY A C 1
ATOM 733 O O . GLY A 1 101 ? -24.278 -4.285 26.181 1.00 70.00 101 GLY A O 1
ATOM 734 N N . THR A 1 102 ? -25.831 -2.681 26.426 1.00 70.31 102 THR A N 1
ATOM 735 C CA . THR A 1 102 ? -26.426 -2.864 25.088 1.00 70.31 102 THR A CA 1
ATOM 736 C C . THR A 1 102 ? -25.517 -2.341 23.977 1.00 70.31 102 THR A C 1
ATOM 738 O O . THR A 1 102 ? -25.345 -3.027 22.972 1.00 70.31 102 THR A O 1
ATOM 741 N N . PHE A 1 103 ? -24.849 -1.201 24.173 1.00 71.56 103 PHE A N 1
ATOM 742 C CA . PHE A 1 103 ? -23.825 -0.698 23.253 1.00 71.56 103 PHE A CA 1
ATOM 743 C C . PHE A 1 103 ? -22.659 -1.688 23.082 1.00 71.56 103 PHE A C 1
ATOM 745 O O . PHE A 1 103 ? -22.267 -2.008 21.957 1.00 71.56 103 PHE A O 1
ATOM 752 N N . LEU A 1 104 ? -22.140 -2.243 24.182 1.00 68.88 104 LEU A N 1
ATOM 753 C CA . LEU A 1 104 ? -21.079 -3.256 24.149 1.00 68.88 104 LEU A CA 1
ATOM 754 C C . LEU A 1 104 ? -21.555 -4.566 23.501 1.00 68.88 104 LEU A C 1
ATOM 756 O O . LEU A 1 104 ? -20.843 -5.163 22.698 1.00 68.88 104 LEU A O 1
ATOM 760 N N . SER A 1 105 ? -22.786 -4.995 23.775 1.00 63.66 105 SER A N 1
ATOM 761 C CA . SER A 1 105 ? -23.338 -6.220 23.178 1.00 63.66 105 SER A CA 1
ATOM 762 C C . SER A 1 105 ? -23.598 -6.071 21.681 1.00 63.66 105 SER A C 1
ATOM 764 O O . SER A 1 105 ? -23.309 -6.995 20.920 1.00 63.66 105 SER A O 1
ATOM 766 N N . ASN A 1 106 ? -24.084 -4.909 21.240 1.00 64.75 106 ASN A N 1
ATOM 767 C CA . ASN A 1 106 ? -24.324 -4.623 19.829 1.00 64.75 106 ASN A CA 1
ATOM 768 C C . ASN A 1 106 ? -23.014 -4.423 19.063 1.00 64.75 106 ASN A C 1
ATOM 770 O O . ASN A 1 106 ? -22.899 -4.917 17.949 1.00 64.75 106 ASN A O 1
ATOM 774 N N . SER A 1 107 ? -21.998 -3.798 19.660 1.00 60.12 107 SER A N 1
ATOM 775 C CA . SER A 1 107 ? -20.668 -3.673 19.039 1.00 60.12 107 SER A CA 1
ATOM 776 C C . SER A 1 107 ? -19.923 -5.012 18.939 1.00 60.12 107 SER A C 1
ATOM 778 O O . SER A 1 107 ? -19.209 -5.246 17.964 1.00 60.12 107 SER A O 1
ATOM 780 N N . VAL A 1 108 ? -20.120 -5.936 19.886 1.00 60.44 108 VAL A N 1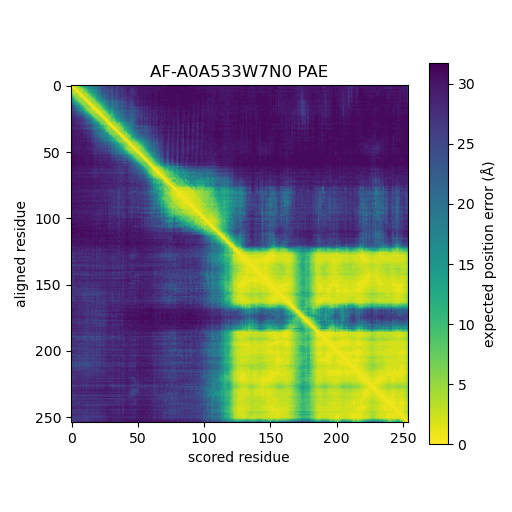
ATOM 781 C CA . VAL A 1 108 ? -19.570 -7.301 19.796 1.00 60.44 108 VAL A CA 1
ATOM 782 C C . VAL A 1 108 ? -20.387 -8.184 18.843 1.00 60.44 108 VAL A C 1
ATOM 784 O O . VAL A 1 108 ? -19.804 -8.975 18.102 1.00 60.44 108 VAL A O 1
ATOM 787 N N . SER A 1 109 ? -21.716 -8.044 18.818 1.00 58.53 109 SER A N 1
ATOM 788 C CA . SER A 1 109 ? -22.606 -8.890 18.005 1.00 58.53 109 SER A CA 1
ATOM 789 C C . SER A 1 109 ? -22.716 -8.447 16.545 1.00 58.53 109 SER A C 1
ATOM 791 O O . SER A 1 109 ? -22.853 -9.303 15.673 1.00 58.53 109 SER A O 1
ATOM 793 N N . ALA A 1 110 ? -22.581 -7.150 16.248 1.00 55.50 110 ALA A N 1
ATOM 794 C CA . ALA A 1 110 ? -22.505 -6.636 14.876 1.00 55.50 110 ALA A CA 1
ATOM 795 C C . ALA A 1 110 ? -21.250 -7.128 14.123 1.00 55.50 110 ALA A C 1
ATOM 797 O O . ALA A 1 110 ? -21.184 -7.040 12.901 1.00 55.50 110 ALA A O 1
ATOM 798 N N . GLY A 1 111 ? -20.272 -7.709 14.829 1.00 48.62 111 GLY A N 1
ATOM 799 C CA . GLY A 1 111 ? -19.062 -8.303 14.256 1.00 48.62 111 GLY A CA 1
ATOM 800 C C . GLY A 1 111 ? -19.196 -9.753 13.773 1.00 48.62 111 GLY A C 1
ATOM 801 O O . GLY A 1 111 ? -18.174 -10.398 13.564 1.00 48.62 111 GLY A O 1
ATOM 802 N N . LYS A 1 112 ? -20.410 -10.307 13.628 1.00 47.75 112 LYS A N 1
ATOM 803 C CA . LYS A 1 112 ? -20.620 -11.715 13.218 1.00 47.75 112 LYS A CA 1
ATOM 804 C C . LYS A 1 112 ? -20.486 -12.000 11.712 1.00 47.75 112 LYS A C 1
ATOM 806 O O . LYS A 1 112 ? -20.680 -13.143 11.313 1.00 47.75 112 LYS A O 1
ATOM 811 N N . GLY A 1 113 ? -20.144 -11.012 10.886 1.00 47.56 113 GLY A N 1
ATOM 812 C CA . GLY A 1 113 ? -20.042 -11.210 9.430 1.00 47.56 113 GLY A CA 1
ATOM 813 C C . GLY A 1 113 ? -19.171 -10.204 8.684 1.00 47.56 113 GLY A C 1
ATOM 814 O O . GLY A 1 113 ? -18.673 -10.514 7.609 1.00 47.56 113 GLY A O 1
ATOM 815 N N . TYR A 1 114 ? -18.915 -9.038 9.267 1.00 45.53 114 TYR A N 1
ATOM 816 C CA . TYR A 1 114 ? -17.889 -8.134 8.770 1.00 45.53 114 TYR A CA 1
ATOM 817 C C . TYR A 1 114 ? -16.568 -8.567 9.371 1.00 45.53 114 TYR A C 1
ATOM 819 O O . TYR A 1 114 ? -16.510 -8.831 10.573 1.00 45.53 114 TYR A O 1
ATOM 827 N N . VAL A 1 115 ? -15.534 -8.671 8.537 1.00 46.12 115 VAL A N 1
ATOM 828 C CA . VAL A 1 115 ? -14.153 -8.918 8.948 1.00 46.12 115 VAL A CA 1
ATOM 829 C C . VAL A 1 115 ? -13.832 -7.929 10.066 1.00 46.12 115 VAL A C 1
ATOM 831 O O . VAL A 1 115 ? -13.463 -6.783 9.815 1.00 46.12 115 VAL A O 1
ATOM 834 N N . ARG A 1 116 ? -14.003 -8.351 11.328 1.00 44.47 116 ARG A N 1
ATOM 835 C CA . ARG A 1 116 ? -13.324 -7.735 12.460 1.00 44.47 116 ARG A CA 1
ATOM 836 C C . ARG A 1 116 ? -11.893 -7.723 12.000 1.00 44.47 116 ARG A C 1
ATOM 838 O O . ARG A 1 116 ? -11.356 -8.810 11.794 1.00 44.47 116 ARG A O 1
ATOM 845 N N . GLN A 1 117 ? -11.350 -6.529 11.752 1.00 48.47 117 GLN A N 1
ATOM 846 C CA . GLN A 1 117 ? -9.950 -6.345 11.417 1.00 48.47 117 GLN A CA 1
ATOM 847 C C . GLN A 1 117 ? -9.184 -7.330 12.269 1.00 48.47 117 GLN A C 1
ATOM 849 O O . GLN A 1 117 ? -9.095 -7.204 13.492 1.00 48.47 117 GLN A O 1
ATOM 854 N N . GLN A 1 118 ? -8.680 -8.360 11.608 1.00 44.3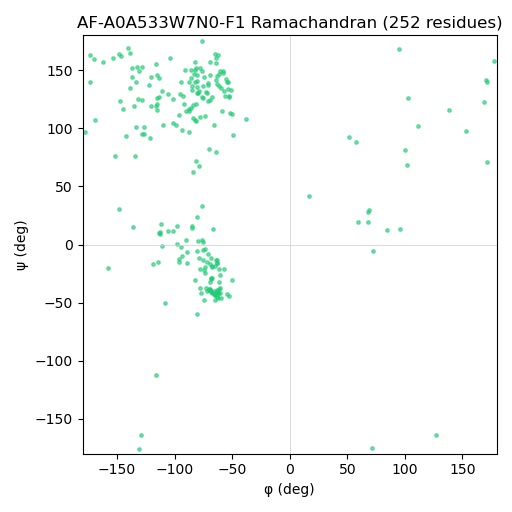4 118 GLN A N 1
ATOM 855 C CA . GLN A 1 118 ? -7.969 -9.443 12.243 1.00 44.34 118 GLN A CA 1
ATOM 856 C C . GLN A 1 118 ? -6.551 -8.958 12.592 1.00 44.34 118 GLN A C 1
ATOM 858 O O . GLN A 1 118 ? -5.595 -9.720 12.596 1.00 44.34 118 GLN A O 1
ATOM 863 N N . ALA A 1 119 ? -6.435 -7.666 12.917 1.00 46.03 119 ALA A N 1
ATOM 864 C CA . ALA A 1 119 ? -5.271 -6.960 13.405 1.00 46.03 119 ALA A CA 1
ATOM 865 C C . ALA A 1 119 ? -4.809 -7.503 14.765 1.00 46.03 119 ALA A C 1
ATOM 867 O O . ALA A 1 119 ? -3.697 -7.214 15.185 1.00 46.03 119 ALA A O 1
ATOM 868 N N . THR A 1 120 ? -5.631 -8.316 15.443 1.00 44.31 120 THR A N 1
ATOM 869 C CA . THR A 1 120 ? -5.271 -9.008 16.691 1.00 44.31 120 THR A CA 1
ATOM 870 C C . THR A 1 120 ? -5.122 -10.528 16.568 1.00 44.31 120 THR A C 1
ATOM 872 O O . THR A 1 120 ? -4.780 -11.162 17.562 1.00 44.31 120 THR A O 1
ATOM 875 N N . VAL A 1 121 ? -5.337 -11.143 15.394 1.00 47.34 121 VAL A N 1
ATOM 876 C CA . VAL A 1 121 ? -5.176 -12.612 15.234 1.00 47.34 121 VAL A CA 1
ATOM 877 C C . VAL A 1 121 ? -4.098 -12.982 14.217 1.00 47.34 121 VAL A C 1
ATOM 879 O O . VAL A 1 121 ? -3.605 -14.108 14.257 1.00 47.34 121 VAL A O 1
ATOM 882 N N . ASN A 1 122 ? -3.665 -12.066 13.345 1.00 52.84 122 ASN A N 1
ATOM 883 C CA . ASN A 1 122 ? -2.506 -12.349 12.509 1.00 52.84 122 ASN A CA 1
ATOM 884 C C . ASN A 1 122 ? -1.212 -12.101 13.301 1.00 52.84 122 ASN A C 1
ATOM 886 O O . ASN A 1 122 ? -0.850 -10.961 13.581 1.00 52.84 122 ASN A O 1
ATOM 890 N N . LYS A 1 123 ? -0.540 -13.187 13.703 1.00 58.09 123 LYS A N 1
ATOM 891 C CA . LYS A 1 123 ? 0.773 -13.142 14.373 1.00 58.09 123 LYS A CA 1
ATOM 892 C C . LYS A 1 123 ? 1.900 -12.725 13.425 1.00 58.09 123 LYS A C 1
ATOM 894 O O . LYS A 1 123 ? 3.020 -12.518 13.884 1.00 58.09 123 LYS A O 1
ATOM 899 N N . ASP A 1 124 ? 1.621 -12.630 12.128 1.00 71.12 124 ASP A N 1
ATOM 900 C CA . ASP A 1 124 ? 2.598 -12.195 11.147 1.00 71.12 124 ASP A CA 1
ATOM 901 C C . ASP A 1 124 ? 2.757 -10.670 11.189 1.00 71.12 124 ASP A C 1
ATOM 903 O O . ASP A 1 124 ? 1.876 -9.901 10.793 1.00 71.12 124 ASP A O 1
ATOM 907 N N . THR A 1 125 ? 3.913 -10.227 11.681 1.00 73.00 125 THR A N 1
ATOM 908 C CA . THR A 1 125 ? 4.277 -8.813 11.789 1.00 73.00 125 THR A CA 1
ATOM 909 C C . THR A 1 125 ? 4.365 -8.103 10.439 1.00 73.00 125 THR A C 1
ATOM 911 O O . THR A 1 125 ? 4.355 -6.868 10.435 1.00 73.00 125 THR A O 1
ATOM 914 N N . PHE A 1 126 ? 4.435 -8.850 9.331 1.00 80.94 126 PHE A N 1
ATOM 915 C CA . PHE A 1 126 ? 4.589 -8.335 7.972 1.00 80.94 126 PHE A CA 1
ATOM 916 C C . PHE A 1 126 ? 3.265 -8.191 7.211 1.00 80.94 126 PHE A C 1
ATOM 918 O O . PHE A 1 126 ? 3.212 -7.455 6.226 1.00 80.94 126 PHE A O 1
ATOM 925 N N . VAL A 1 127 ? 2.166 -8.796 7.679 1.00 88.50 127 VAL A N 1
ATOM 926 C CA . VAL A 1 127 ? 0.831 -8.636 7.064 1.00 88.50 127 VAL A CA 1
ATOM 927 C C . VAL A 1 127 ? 0.173 -7.357 7.594 1.00 88.50 127 VAL A C 1
ATOM 929 O O . VAL A 1 127 ? -0.848 -7.374 8.282 1.00 88.50 127 VAL A O 1
ATOM 932 N N . LYS A 1 128 ? 0.804 -6.219 7.303 1.00 90.69 128 LYS A N 1
ATOM 933 C CA . LYS A 1 128 ? 0.338 -4.877 7.667 1.00 90.69 128 LYS A CA 1
ATOM 934 C C . LYS A 1 128 ? 0.177 -4.050 6.405 1.00 90.69 128 LYS A C 1
ATOM 936 O O . LYS A 1 128 ? 1.039 -4.090 5.531 1.00 90.69 128 LYS A O 1
ATOM 941 N N . PHE A 1 129 ? -0.910 -3.292 6.338 1.00 94.19 129 PHE A N 1
ATOM 942 C CA . PHE A 1 129 ? -1.263 -2.478 5.182 1.00 94.19 129 PHE A CA 1
ATOM 943 C C . PHE A 1 129 ? -1.752 -1.110 5.629 1.00 94.19 129 PHE A C 1
ATOM 945 O O . PHE A 1 129 ? -2.307 -0.968 6.720 1.00 94.19 129 PHE A O 1
ATOM 952 N N . GLU A 1 130 ? -1.557 -0.119 4.774 1.00 94.31 130 GLU A N 1
ATOM 953 C CA . GLU A 1 130 ? -2.094 1.222 4.942 1.00 94.31 130 GLU A CA 1
ATOM 954 C C . GLU A 1 130 ? -3.088 1.500 3.830 1.00 94.31 130 GLU A C 1
ATOM 956 O O . GLU A 1 130 ? -2.760 1.414 2.648 1.00 94.31 130 GLU A O 1
ATOM 961 N N . LEU A 1 131 ? -4.321 1.781 4.243 1.00 95.25 131 LEU A N 1
ATOM 962 C CA . LEU A 1 131 ? -5.392 2.185 3.353 1.00 95.25 131 LEU A CA 1
ATOM 963 C C . LEU A 1 131 ? -5.272 3.687 3.113 1.00 95.25 131 LEU A C 1
ATOM 965 O O . LEU A 1 131 ? -5.358 4.479 4.050 1.00 95.25 131 LEU A O 1
ATOM 969 N N . ILE A 1 132 ? -5.101 4.059 1.855 1.00 93.56 132 ILE A N 1
ATOM 970 C CA . ILE A 1 132 ? -4.920 5.432 1.408 1.00 93.56 132 ILE A CA 1
ATOM 971 C C . ILE A 1 132 ? -6.116 5.783 0.541 1.00 93.56 132 ILE A C 1
ATOM 973 O O . ILE A 1 132 ? -6.413 5.075 -0.421 1.00 93.56 132 ILE A O 1
ATOM 977 N N . ARG A 1 133 ? -6.799 6.878 0.877 1.00 92.62 133 ARG A N 1
ATOM 978 C CA . ARG A 1 133 ? -7.723 7.514 -0.060 1.00 92.62 133 ARG A CA 1
ATOM 979 C C . ARG A 1 133 ? -6.890 8.282 -1.078 1.00 92.62 133 ARG A C 1
ATOM 981 O O . ARG A 1 133 ? -6.036 9.075 -0.688 1.00 92.62 133 ARG A O 1
ATOM 988 N N . LEU A 1 134 ? -7.143 8.020 -2.351 1.00 91.38 134 LEU A N 1
ATOM 989 C CA . LEU A 1 134 ? -6.510 8.725 -3.454 1.00 91.38 134 LEU A CA 1
ATOM 990 C C . LEU A 1 134 ? -6.907 10.205 -3.446 1.00 91.38 134 LEU A C 1
ATOM 992 O O . LEU A 1 134 ? -7.963 10.551 -2.912 1.00 91.38 134 LEU A O 1
ATOM 996 N N . PRO A 1 135 ? -6.106 11.089 -4.043 1.00 88.25 135 PRO A N 1
ATOM 997 C CA . PRO A 1 135 ? -6.566 12.440 -4.319 1.00 88.25 135 PRO A CA 1
ATOM 998 C C . PRO A 1 135 ? -7.704 12.463 -5.327 1.00 88.25 135 PRO A C 1
ATOM 1000 O O . PRO A 1 135 ? -7.915 11.519 -6.098 1.00 88.25 135 PRO A O 1
ATOM 1003 N N . THR A 1 136 ? -8.395 13.597 -5.375 1.00 89.56 136 THR A N 1
ATOM 1004 C CA . THR A 1 136 ? -9.484 13.845 -6.318 1.00 89.56 136 THR A CA 1
ATOM 1005 C C . THR A 1 136 ? -9.050 13.610 -7.773 1.00 89.56 136 THR A C 1
ATOM 1007 O O . THR A 1 136 ? -9.768 12.934 -8.509 1.00 89.56 136 THR A O 1
ATOM 1010 N N . GLU A 1 137 ? -7.856 14.052 -8.185 1.00 87.69 137 GLU A N 1
ATOM 1011 C CA . GLU A 1 137 ? -7.330 13.859 -9.549 1.00 87.69 137 GLU A CA 1
ATOM 1012 C C . GLU A 1 137 ? -7.064 12.396 -9.935 1.00 87.69 137 GLU A C 1
ATOM 1014 O O . GLU A 1 137 ? -6.987 12.082 -11.122 1.00 87.69 137 GLU A O 1
ATOM 1019 N N . LEU A 1 138 ? -6.952 11.496 -8.953 1.00 88.88 138 LEU A N 1
ATOM 1020 C CA . LEU A 1 138 ? -6.790 10.055 -9.160 1.00 88.88 138 LEU A CA 1
ATOM 1021 C C . LEU A 1 138 ? -8.075 9.268 -8.852 1.00 88.88 138 LEU A C 1
ATOM 1023 O O . LEU A 1 138 ? -8.032 8.043 -8.785 1.00 88.88 138 LEU A O 1
ATOM 1027 N N . GLY A 1 139 ? -9.218 9.945 -8.680 1.00 90.88 139 GLY A N 1
ATOM 1028 C CA . GLY A 1 139 ? -10.518 9.305 -8.440 1.00 90.88 139 GLY A CA 1
ATOM 1029 C C . GLY A 1 139 ? -10.923 9.183 -6.967 1.00 90.88 139 GLY A C 1
ATOM 1030 O O . GLY A 1 139 ? -11.887 8.489 -6.651 1.00 90.88 139 GLY A O 1
ATOM 1031 N N . GLY A 1 140 ? -10.241 9.883 -6.059 1.00 92.50 140 GLY A N 1
ATOM 1032 C CA . GLY A 1 140 ? -10.491 9.870 -4.611 1.00 92.50 140 GLY A CA 1
ATOM 1033 C C . GLY A 1 140 ? -11.897 10.260 -4.150 1.00 92.50 140 GLY A C 1
ATOM 1034 O O . GLY A 1 140 ? -12.308 9.893 -3.043 1.00 92.50 140 GLY A O 1
ATOM 1035 N N . ASP A 1 141 ? -12.638 10.973 -4.999 1.00 95.19 141 ASP A N 1
ATOM 1036 C CA . ASP A 1 141 ? -14.015 11.413 -4.748 1.00 95.19 141 ASP A CA 1
ATOM 1037 C C . ASP A 1 141 ? -15.049 10.296 -4.973 1.00 95.19 141 ASP A C 1
ATOM 1039 O O . ASP A 1 141 ? -16.218 10.444 -4.595 1.00 95.19 141 ASP A O 1
ATOM 1043 N N . ALA A 1 142 ? -14.645 9.171 -5.578 1.00 95.12 142 ALA A N 1
ATOM 1044 C CA . ALA A 1 142 ? -15.530 8.032 -5.763 1.00 95.12 142 ALA A CA 1
ATOM 1045 C C . ALA A 1 142 ? -16.020 7.483 -4.409 1.00 95.12 142 ALA A C 1
ATOM 1047 O O . ALA A 1 142 ? -15.361 7.559 -3.365 1.00 95.12 142 ALA A O 1
ATOM 1048 N N . LYS A 1 143 ? -17.237 6.933 -4.423 1.00 93.62 143 LYS A N 1
ATOM 1049 C CA . LYS A 1 143 ? -17.907 6.372 -3.235 1.00 93.62 143 LYS A CA 1
ATOM 1050 C C . LYS A 1 143 ? -17.753 4.853 -3.138 1.00 93.62 143 LYS A C 1
ATOM 1052 O O . LYS A 1 143 ? -18.489 4.211 -2.396 1.00 93.62 143 LYS A O 1
ATOM 1057 N N . ASP A 1 144 ? -16.811 4.300 -3.889 1.00 94.81 144 ASP A N 1
ATOM 1058 C CA . ASP A 1 144 ? -16.507 2.878 -3.970 1.00 94.81 144 ASP A CA 1
ATOM 1059 C C . ASP A 1 144 ? -14.995 2.637 -3.797 1.00 94.81 144 ASP A C 1
ATOM 1061 O O . ASP A 1 144 ? -14.222 3.550 -3.495 1.00 94.81 144 ASP A O 1
ATOM 1065 N N . ALA A 1 145 ? -14.572 1.383 -3.939 1.00 95.69 145 ALA A N 1
ATOM 1066 C CA . ALA A 1 145 ? -13.205 0.936 -3.713 1.00 95.69 145 ALA A CA 1
ATOM 1067 C C . ALA A 1 145 ? -12.177 1.596 -4.637 1.00 95.69 145 ALA A C 1
ATOM 1069 O O . ALA A 1 145 ? -11.003 1.636 -4.277 1.00 95.69 145 ALA A O 1
ATOM 1070 N N . THR A 1 146 ? -12.594 2.149 -5.781 1.00 96.00 146 THR A N 1
ATOM 1071 C CA . THR A 1 146 ? -11.680 2.813 -6.723 1.00 96.00 146 THR A CA 1
ATOM 1072 C C . THR A 1 146 ? -11.087 4.106 -6.161 1.00 96.00 146 THR A C 1
ATOM 1074 O O . THR A 1 146 ? -10.018 4.519 -6.598 1.00 96.00 146 THR A O 1
ATOM 1077 N N . ALA A 1 147 ? -11.708 4.696 -5.131 1.00 95.88 147 ALA A N 1
ATOM 1078 C CA . ALA A 1 147 ? -11.167 5.851 -4.413 1.00 95.88 147 ALA A CA 1
ATOM 1079 C C . ALA A 1 147 ? -9.986 5.514 -3.489 1.00 95.88 147 ALA A C 1
ATOM 1081 O O . ALA A 1 147 ? -9.446 6.414 -2.839 1.00 95.88 147 ALA A O 1
ATOM 1082 N N . PHE A 1 148 ? -9.610 4.239 -3.363 1.00 96.25 148 PHE A N 1
ATOM 1083 C CA . PHE A 1 148 ? -8.631 3.792 -2.385 1.00 96.25 148 PHE A CA 1
ATOM 1084 C C . PHE A 1 148 ? -7.569 2.875 -2.980 1.00 96.25 148 PHE A C 1
ATOM 1086 O O . PHE A 1 148 ? -7.809 2.101 -3.901 1.00 96.25 148 PHE A O 1
ATOM 1093 N N . VAL A 1 149 ? -6.399 2.892 -2.349 1.00 95.56 149 VAL A N 1
ATOM 1094 C CA . VAL A 1 149 ? -5.363 1.870 -2.505 1.00 95.56 149 VAL A CA 1
ATOM 1095 C C . VAL A 1 149 ? -4.927 1.366 -1.137 1.00 95.56 149 VAL A C 1
ATOM 1097 O O . VAL A 1 149 ? -5.016 2.082 -0.142 1.00 95.56 149 VAL A O 1
ATOM 1100 N N . ALA A 1 150 ? -4.449 0.127 -1.073 1.00 97.00 150 ALA A N 1
ATOM 1101 C CA . ALA A 1 150 ? -3.954 -0.475 0.159 1.00 97.00 150 ALA A CA 1
ATOM 1102 C C . ALA A 1 150 ? -2.549 -1.052 -0.053 1.00 97.00 150 ALA A C 1
ATOM 1104 O O . ALA A 1 150 ? -2.402 -2.183 -0.522 1.00 97.00 150 ALA A O 1
ATOM 1105 N N . PHE A 1 151 ? -1.516 -0.277 0.288 1.00 97.00 151 PHE A N 1
ATOM 1106 C CA . PHE A 1 151 ? -0.114 -0.701 0.185 1.00 97.00 151 PHE A CA 1
ATOM 1107 C C . PHE A 1 151 ? 0.340 -1.458 1.426 1.00 97.00 151 PHE A C 1
ATOM 1109 O O . PHE A 1 151 ? -0.126 -1.199 2.536 1.00 97.00 151 PHE A O 1
ATOM 1116 N N . SER A 1 152 ? 1.288 -2.377 1.251 1.00 96.38 152 SER A N 1
ATOM 1117 C CA . SER A 1 152 ? 1.973 -3.017 2.371 1.00 96.38 152 SER A CA 1
ATOM 1118 C C . SER A 1 152 ? 2.782 -2.002 3.185 1.00 96.38 152 SER A C 1
ATOM 1120 O O . SER A 1 152 ? 3.480 -1.158 2.634 1.00 96.38 152 SER A O 1
ATOM 1122 N N . LYS A 1 153 ? 2.780 -2.158 4.511 1.00 95.62 153 LYS A N 1
ATOM 1123 C CA . LYS A 1 153 ? 3.677 -1.463 5.451 1.00 95.62 153 LYS A CA 1
ATOM 1124 C C . LYS A 1 153 ? 5.063 -2.114 5.522 1.00 95.62 153 LYS A C 1
ATOM 1126 O O . LYS A 1 153 ? 5.746 -1.988 6.532 1.00 95.62 153 LYS A O 1
ATOM 1131 N N . VAL A 1 154 ? 5.480 -2.831 4.481 1.00 95.44 154 VAL A N 1
ATOM 1132 C CA . VAL A 1 154 ? 6.786 -3.489 4.404 1.00 95.44 154 VAL A CA 1
ATOM 1133 C C . VAL A 1 154 ? 7.474 -3.049 3.117 1.00 95.44 154 VAL A C 1
ATOM 1135 O O . VAL A 1 154 ? 7.167 -3.525 2.026 1.00 95.44 154 VAL A O 1
ATOM 1138 N N . CYS A 1 155 ? 8.411 -2.113 3.251 1.00 96.19 155 CYS A N 1
ATOM 1139 C CA . CYS A 1 155 ? 9.236 -1.609 2.156 1.00 96.19 155 CYS A CA 1
ATOM 1140 C C . CYS A 1 155 ? 10.090 -2.733 1.545 1.00 96.19 155 CYS A C 1
ATOM 1142 O O . CYS A 1 155 ? 10.729 -3.481 2.279 1.00 96.19 155 CYS A O 1
ATOM 1144 N N . VAL A 1 156 ? 10.180 -2.809 0.216 1.00 96.81 156 VAL A N 1
ATOM 1145 C CA . VAL A 1 156 ? 10.913 -3.879 -0.497 1.00 96.81 156 VAL A CA 1
ATOM 1146 C C . VAL A 1 156 ? 12.439 -3.728 -0.464 1.00 96.81 156 VAL A C 1
ATOM 1148 O O . VAL A 1 156 ? 13.158 -4.598 -0.934 1.00 96.81 156 VAL A O 1
ATOM 1151 N N . HIS A 1 157 ? 12.964 -2.631 0.090 1.00 95.38 157 HIS A N 1
ATOM 1152 C CA . HIS A 1 157 ? 14.408 -2.453 0.245 1.00 95.38 157 HIS A CA 1
ATOM 1153 C C . HIS A 1 157 ? 14.970 -3.193 1.466 1.00 95.38 157 HIS A C 1
ATOM 1155 O O . HIS A 1 157 ? 15.840 -4.040 1.313 1.00 95.38 157 HIS A O 1
ATOM 1161 N N . LEU A 1 158 ? 14.489 -2.861 2.669 1.00 95.31 158 LEU A N 1
ATOM 1162 C CA . LEU A 1 158 ? 14.969 -3.412 3.949 1.00 95.31 158 LEU A CA 1
ATOM 1163 C C . LEU A 1 158 ? 13.837 -3.499 4.991 1.00 95.31 158 LEU A C 1
ATOM 1165 O O . LEU A 1 158 ? 14.053 -3.319 6.186 1.00 95.31 158 LEU A O 1
ATOM 1169 N N . TRP A 1 159 ? 12.603 -3.710 4.523 1.00 94.56 159 TRP A N 1
ATOM 1170 C CA . TRP A 1 159 ? 11.421 -4.055 5.333 1.00 94.56 159 TRP A CA 1
ATOM 1171 C C . TRP A 1 159 ? 11.014 -3.054 6.416 1.00 94.56 159 TRP A C 1
ATOM 1173 O O . TRP A 1 159 ? 10.241 -3.370 7.318 1.00 94.56 159 TRP A O 1
ATOM 1183 N N . CYS A 1 160 ? 11.477 -1.815 6.302 1.00 94.38 160 CYS A N 1
ATOM 1184 C CA . CYS A 1 160 ? 10.955 -0.714 7.093 1.00 94.38 160 CYS A CA 1
ATOM 1185 C C . CYS A 1 160 ? 9.472 -0.452 6.811 1.00 94.38 160 CYS A C 1
ATOM 1187 O O . CYS A 1 160 ? 8.948 -0.864 5.777 1.00 94.38 160 CYS A O 1
ATOM 1189 N N . SER A 1 161 ? 8.821 0.284 7.716 1.00 94.38 161 SER A N 1
ATOM 1190 C CA . SER A 1 161 ? 7.411 0.660 7.601 1.00 94.38 161 SER A CA 1
ATOM 1191 C C . SER A 1 161 ? 7.249 2.033 6.942 1.00 94.38 161 SER A C 1
ATOM 1193 O O . SER A 1 161 ? 7.394 3.037 7.642 1.00 94.38 161 SER A O 1
ATOM 1195 N N . PRO A 1 162 ? 6.951 2.106 5.633 1.00 93.50 162 PRO A N 1
ATOM 1196 C CA . PRO A 1 162 ? 6.630 3.363 4.961 1.00 93.50 162 PRO A CA 1
ATOM 1197 C C . PRO A 1 162 ? 5.344 3.995 5.499 1.00 93.50 162 PRO A C 1
ATOM 1199 O O . PRO A 1 162 ? 4.540 3.310 6.126 1.00 93.50 162 PRO A O 1
ATOM 1202 N N . ASN A 1 163 ? 5.154 5.293 5.276 1.00 91.75 163 ASN A N 1
ATOM 1203 C CA . ASN A 1 163 ? 3.939 6.034 5.617 1.00 91.75 163 ASN A CA 1
ATOM 1204 C C . ASN A 1 163 ? 3.476 6.852 4.413 1.00 91.75 163 ASN A C 1
ATOM 1206 O O . ASN A 1 163 ? 4.302 7.315 3.625 1.00 91.75 163 ASN A O 1
ATOM 1210 N N . TYR A 1 164 ? 2.169 7.058 4.292 1.00 90.69 164 TYR A N 1
ATOM 1211 C CA . TYR A 1 164 ? 1.638 8.010 3.326 1.00 90.69 164 TYR A CA 1
ATOM 1212 C C . TYR A 1 164 ? 1.753 9.433 3.870 1.00 90.69 164 TYR A C 1
ATOM 1214 O O . TYR A 1 164 ? 1.336 9.690 5.002 1.00 90.69 164 TYR A O 1
ATOM 1222 N N . ASN A 1 165 ? 2.302 10.354 3.079 1.00 82.56 165 ASN A N 1
ATOM 1223 C CA . ASN A 1 165 ? 2.363 11.764 3.447 1.00 82.56 165 ASN A CA 1
ATOM 1224 C C . ASN A 1 165 ? 1.765 12.634 2.332 1.00 82.56 165 ASN A C 1
ATOM 1226 O O . ASN A 1 165 ? 2.481 12.968 1.401 1.00 82.56 165 ASN A O 1
ATOM 1230 N N . PRO A 1 166 ? 0.476 13.009 2.395 1.00 74.88 166 PRO A N 1
ATOM 1231 C CA . PRO A 1 166 ? -0.183 13.757 1.319 1.00 74.88 166 PRO A CA 1
ATOM 1232 C C . PRO A 1 166 ? 0.231 15.232 1.231 1.00 74.88 166 PRO A C 1
ATOM 1234 O O . PRO A 1 166 ? 0.031 15.877 0.207 1.00 74.88 166 PRO A O 1
ATOM 1237 N N . ASP A 1 167 ? 0.790 15.788 2.306 1.00 68.25 167 ASP A N 1
ATOM 1238 C CA . ASP A 1 167 ? 1.043 17.225 2.437 1.00 68.25 167 ASP A CA 1
ATOM 1239 C C . ASP A 1 167 ? 2.540 17.566 2.459 1.00 68.25 167 ASP A C 1
ATOM 1241 O O . ASP A 1 167 ? 2.906 18.702 2.772 1.00 68.25 167 ASP A O 1
ATOM 1245 N N . GLN A 1 168 ? 3.425 16.611 2.141 1.00 63.38 168 GLN A N 1
ATOM 1246 C CA . GLN A 1 168 ? 4.861 16.871 2.182 1.00 63.38 168 GLN A CA 1
ATOM 1247 C C . GLN A 1 168 ? 5.270 17.805 1.031 1.00 63.38 168 GLN A C 1
ATOM 1249 O O . GLN A 1 168 ? 5.028 17.481 -0.136 1.00 63.38 168 GLN A O 1
ATOM 1254 N N . PRO A 1 169 ? 5.902 18.958 1.327 1.00 53.97 169 PRO A N 1
ATOM 1255 C CA . PRO A 1 169 ? 6.247 19.926 0.296 1.00 53.97 169 PRO A CA 1
ATOM 1256 C C . PRO A 1 169 ? 7.415 19.478 -0.585 1.00 53.97 169 PRO A C 1
ATOM 1258 O O . PRO A 1 169 ? 7.448 19.919 -1.715 1.00 53.97 169 PRO A O 1
ATOM 1261 N N . THR A 1 170 ? 8.319 18.602 -0.132 1.00 56.50 170 THR A 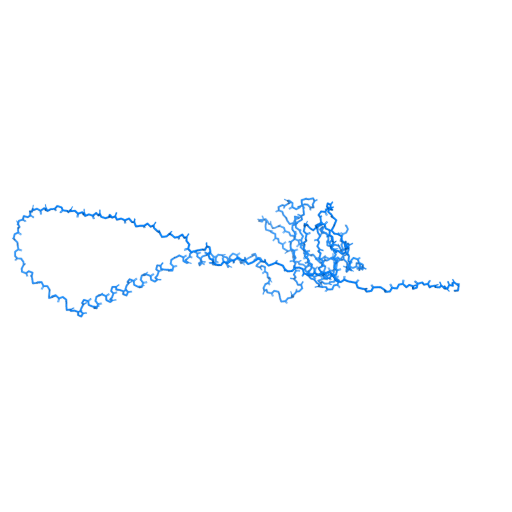N 1
ATOM 1262 C CA . THR A 1 170 ? 9.386 17.947 -0.923 1.00 56.50 170 THR A CA 1
ATOM 1263 C C . THR A 1 170 ? 10.040 16.834 -0.103 1.00 56.50 170 THR A C 1
ATOM 1265 O O . THR A 1 170 ? 9.978 16.858 1.129 1.00 56.50 170 THR A O 1
ATOM 1268 N N . ASN A 1 171 ? 10.715 15.883 -0.755 1.00 53.59 171 ASN A N 1
ATOM 1269 C CA . ASN A 1 171 ? 11.586 14.915 -0.080 1.00 53.59 171 ASN A CA 1
ATOM 1270 C C . ASN A 1 171 ? 12.673 15.654 0.726 1.00 53.59 171 ASN A C 1
ATOM 1272 O O . ASN A 1 171 ? 13.334 16.536 0.176 1.00 53.59 171 ASN A O 1
ATOM 1276 N N . PRO A 1 172 ? 12.929 15.310 1.999 1.00 52.62 172 PRO A N 1
ATOM 1277 C CA . PRO A 1 172 ? 14.014 15.908 2.779 1.00 52.62 172 PRO A CA 1
ATOM 1278 C C . PRO A 1 172 ? 15.404 15.369 2.392 1.00 52.62 172 PRO A C 1
ATOM 1280 O O . PRO A 1 172 ? 16.385 15.716 3.044 1.00 52.62 172 PRO A O 1
ATOM 1283 N N . ASN A 1 173 ? 15.512 14.510 1.368 1.00 51.00 173 ASN A N 1
ATOM 1284 C CA . ASN A 1 173 ? 16.753 13.815 1.006 1.00 51.00 173 ASN A CA 1
ATOM 1285 C C . ASN A 1 173 ? 17.795 14.697 0.283 1.00 51.00 173 ASN A C 1
ATOM 1287 O O . ASN A 1 173 ? 18.890 14.219 0.001 1.00 51.00 173 ASN A O 1
ATOM 1291 N N . GLU A 1 174 ? 17.528 15.988 0.077 1.00 46.88 174 GLU A N 1
ATOM 1292 C CA . GLU A 1 174 ? 18.507 16.952 -0.431 1.00 46.88 174 GLU A CA 1
ATOM 1293 C C . GLU A 1 174 ? 18.316 18.314 0.262 1.00 46.88 174 GLU A C 1
ATOM 1295 O O . GLU A 1 174 ? 17.474 19.087 -0.168 1.00 46.88 174 GLU A O 1
ATOM 1300 N N . ASN A 1 175 ? 19.045 18.581 1.360 1.00 46.59 175 ASN A N 1
ATOM 1301 C CA . ASN A 1 175 ? 19.394 19.888 1.975 1.00 46.59 175 ASN A CA 1
ATOM 1302 C C . ASN A 1 175 ? 18.598 21.168 1.591 1.00 46.59 175 ASN A C 1
ATOM 1304 O O . ASN A 1 175 ? 19.180 22.243 1.435 1.00 46.59 175 ASN A O 1
ATOM 1308 N N . GLY A 1 176 ? 17.276 21.118 1.466 1.00 51.72 176 GLY A N 1
ATOM 1309 C CA . GLY A 1 176 ? 16.540 22.231 0.885 1.00 51.72 176 GLY A CA 1
ATOM 1310 C C . GLY A 1 176 ? 15.044 21.995 0.878 1.00 51.72 176 GLY A C 1
ATOM 1311 O O . GLY A 1 176 ? 14.494 21.411 -0.049 1.00 51.72 176 GLY A O 1
ATOM 1312 N N . TYR A 1 177 ? 14.375 22.539 1.891 1.00 47.56 177 TYR A N 1
ATOM 1313 C CA . TYR A 1 177 ? 12.969 22.904 1.786 1.00 47.56 177 TYR A CA 1
ATOM 1314 C C . TYR A 1 177 ? 12.791 23.784 0.540 1.00 47.56 177 TYR A C 1
ATOM 1316 O O . TYR A 1 177 ? 13.317 24.899 0.489 1.00 47.56 177 TYR A O 1
ATOM 1324 N N . LYS A 1 178 ? 12.083 23.285 -0.478 1.00 50.44 178 LYS A N 1
ATOM 1325 C CA . LYS A 1 178 ? 11.728 24.074 -1.662 1.00 50.44 178 LYS A CA 1
ATOM 1326 C C . LYS A 1 178 ? 10.283 24.561 -1.492 1.00 50.44 178 LYS A C 1
ATOM 1328 O O . LYS A 1 178 ? 9.357 23.768 -1.654 1.00 50.44 178 LYS A O 1
ATOM 1333 N N . PRO A 1 179 ? 10.053 25.839 -1.133 1.00 48.84 179 PRO A N 1
ATOM 1334 C CA . PRO A 1 179 ? 8.698 26.371 -1.040 1.00 48.84 179 PRO A CA 1
ATOM 1335 C C . PRO A 1 179 ? 8.019 26.335 -2.417 1.00 48.84 179 PRO A C 1
ATOM 1337 O O . PRO A 1 179 ? 8.663 26.586 -3.434 1.00 48.84 179 PRO A O 1
ATOM 1340 N N . ASN A 1 180 ? 6.708 26.078 -2.438 1.00 49.47 180 ASN A N 1
ATOM 1341 C CA . ASN A 1 180 ? 5.866 26.037 -3.644 1.00 49.47 180 ASN A CA 1
ATOM 1342 C C . ASN A 1 180 ? 6.149 24.882 -4.622 1.00 49.47 180 ASN A C 1
ATOM 1344 O O . ASN A 1 180 ? 5.903 25.028 -5.820 1.00 49.47 180 ASN A O 1
ATOM 1348 N N . GLN A 1 181 ? 6.648 23.740 -4.149 1.00 54.41 181 GLN A N 1
ATOM 1349 C CA . GLN A 1 181 ? 6.574 22.512 -4.944 1.00 54.41 181 GLN A CA 1
ATOM 1350 C C . GLN A 1 181 ? 5.194 21.864 -4.797 1.00 54.41 181 GLN A C 1
ATOM 1352 O O . GLN A 1 181 ? 4.492 22.066 -3.802 1.00 54.41 181 GLN A O 1
ATOM 1357 N N . SER A 1 182 ? 4.787 21.136 -5.837 1.00 55.25 182 SER A N 1
ATOM 1358 C CA . SER A 1 182 ? 3.575 20.322 -5.838 1.00 55.25 182 SER A CA 1
ATOM 1359 C C . SER A 1 182 ? 3.578 19.431 -4.600 1.00 55.25 182 SER A C 1
ATOM 1361 O O . SER A 1 182 ? 4.596 18.804 -4.315 1.00 55.25 182 SER A O 1
ATOM 1363 N N . LYS A 1 183 ? 2.457 19.361 -3.873 1.00 60.56 183 LYS A N 1
ATOM 1364 C CA . LYS A 1 183 ? 2.318 18.411 -2.767 1.00 60.56 183 LYS A CA 1
ATOM 1365 C C . LYS A 1 183 ? 2.665 17.013 -3.270 1.00 60.56 183 LYS A C 1
ATOM 1367 O O . LYS A 1 183 ? 2.146 16.566 -4.294 1.00 60.56 183 LYS A O 1
ATOM 1372 N N . HIS A 1 184 ? 3.582 16.355 -2.578 1.00 61.28 184 HIS A N 1
ATOM 1373 C CA . HIS A 1 184 ? 3.987 15.008 -2.917 1.00 61.28 184 HIS A CA 1
ATOM 1374 C C . HIS A 1 184 ? 3.056 14.043 -2.211 1.00 61.28 184 HIS A C 1
ATOM 1376 O O . HIS A 1 184 ? 3.280 13.718 -1.060 1.00 61.28 184 HIS A O 1
ATOM 1382 N N . GLU A 1 185 ? 2.032 13.556 -2.898 1.00 73.44 185 GLU A N 1
ATOM 1383 C CA . GLU A 1 185 ? 1.156 12.511 -2.371 1.00 73.44 185 GLU A CA 1
ATOM 1384 C C . GLU A 1 185 ? 1.805 11.137 -2.498 1.00 73.44 185 GLU A C 1
ATOM 1386 O O . GLU A 1 185 ? 1.437 10.291 -3.319 1.00 73.44 185 GLU A O 1
ATOM 1391 N N . GLN A 1 186 ? 2.868 10.955 -1.723 1.00 79.75 186 GLN A N 1
ATOM 1392 C CA . GLN A 1 186 ? 3.777 9.837 -1.879 1.00 79.75 186 GLN A CA 1
ATOM 1393 C C . GLN A 1 186 ? 3.778 8.928 -0.660 1.00 79.75 186 GLN A C 1
ATOM 1395 O O . GLN A 1 186 ? 3.440 9.301 0.466 1.00 79.75 186 GLN A O 1
ATOM 1400 N N . TYR A 1 187 ? 4.145 7.680 -0.926 1.00 91.88 187 TYR A N 1
ATOM 1401 C CA . TYR A 1 187 ? 4.297 6.659 0.087 1.00 91.88 187 TYR A CA 1
ATOM 1402 C C . TYR A 1 187 ? 5.783 6.485 0.396 1.00 91.88 187 TYR A C 1
ATOM 1404 O O . TYR A 1 187 ? 6.534 5.931 -0.407 1.00 91.88 187 TYR A O 1
ATOM 1412 N N . GLU A 1 188 ? 6.226 7.004 1.538 1.00 91.12 188 GLU A N 1
ATOM 1413 C CA . GLU A 1 188 ? 7.642 7.232 1.836 1.00 91.12 188 GLU A CA 1
ATOM 1414 C C . GLU A 1 188 ? 8.159 6.297 2.930 1.00 91.12 188 GLU A C 1
ATOM 1416 O O . GLU A 1 188 ? 7.566 6.140 3.997 1.00 91.12 188 GLU A O 1
ATOM 1421 N N . CYS A 1 189 ? 9.309 5.676 2.675 1.00 92.56 189 CYS A N 1
ATOM 1422 C CA . CYS A 1 189 ? 10.022 4.833 3.623 1.00 92.56 189 CYS A CA 1
ATOM 1423 C C . CYS A 1 189 ? 11.011 5.673 4.451 1.00 92.56 189 CYS A C 1
ATOM 1425 O O . CYS A 1 189 ? 12.022 6.123 3.903 1.00 92.56 189 CYS A O 1
ATOM 1427 N N . PRO A 1 190 ? 10.816 5.804 5.776 1.00 89.88 190 PRO A N 1
ATOM 1428 C CA . PRO A 1 190 ? 11.605 6.718 6.604 1.00 89.88 190 PRO A CA 1
ATOM 1429 C C . PRO A 1 190 ? 13.052 6.266 6.844 1.00 89.88 190 PRO A C 1
ATOM 1431 O O . PRO A 1 190 ? 13.865 7.056 7.303 1.00 89.88 190 PRO A O 1
ATOM 1434 N N . CYS A 1 191 ? 13.392 5.004 6.571 1.00 91.12 191 CYS A N 1
ATOM 1435 C CA . CYS A 1 191 ? 14.722 4.484 6.898 1.00 91.12 191 CYS A CA 1
ATOM 1436 C C . CYS A 1 191 ? 15.814 4.982 5.950 1.00 91.12 191 CYS A C 1
ATOM 1438 O O . CYS A 1 191 ? 16.873 5.406 6.391 1.00 91.12 191 CYS A O 1
ATOM 1440 N N . HIS A 1 192 ? 15.557 4.898 4.645 1.00 90.88 192 HIS A N 1
ATOM 1441 C CA . HIS A 1 192 ? 16.544 5.217 3.608 1.00 90.88 192 HIS A CA 1
ATOM 1442 C C . HIS A 1 192 ? 15.929 6.053 2.475 1.00 90.88 192 HIS A C 1
ATOM 1444 O O . HIS A 1 192 ? 16.486 6.117 1.385 1.00 90.88 192 HIS A O 1
ATOM 1450 N N . GLY A 1 193 ? 14.745 6.633 2.702 1.00 88.88 193 GLY A N 1
ATOM 1451 C CA . GLY A 1 193 ? 14.102 7.553 1.764 1.00 88.88 193 GLY A CA 1
ATOM 1452 C C . GLY A 1 193 ? 13.617 6.912 0.466 1.00 88.88 193 GLY A C 1
ATOM 1453 O O . GLY A 1 193 ? 13.627 7.571 -0.561 1.00 88.88 193 GLY A O 1
ATOM 1454 N N . SER A 1 194 ? 13.237 5.627 0.467 1.00 92.81 194 SER A N 1
ATOM 1455 C CA . SER A 1 194 ? 12.568 5.038 -0.707 1.00 92.81 194 SER A CA 1
ATOM 1456 C C . SER A 1 194 ? 11.162 5.590 -0.857 1.00 92.81 194 SER A C 1
ATOM 1458 O O . SER A 1 194 ? 10.433 5.651 0.133 1.00 92.81 194 SER A O 1
ATOM 1460 N N . ILE A 1 195 ? 10.772 5.916 -2.083 1.00 92.50 195 ILE A N 1
ATOM 1461 C CA . ILE A 1 195 ? 9.507 6.596 -2.347 1.00 92.50 195 ILE A CA 1
ATOM 1462 C C . ILE A 1 195 ? 8.726 5.848 -3.402 1.00 92.50 195 ILE A C 1
ATOM 1464 O O . ILE A 1 195 ? 9.228 5.624 -4.502 1.00 92.50 195 ILE A O 1
ATOM 1468 N N . TYR A 1 196 ? 7.496 5.479 -3.061 1.00 93.38 196 TYR A N 1
ATOM 1469 C CA . TYR A 1 196 ? 6.586 4.774 -3.947 1.00 93.38 196 TYR A CA 1
ATOM 1470 C C . TYR A 1 196 ? 5.496 5.719 -4.442 1.00 93.38 196 TYR A C 1
ATOM 1472 O O . TYR A 1 196 ? 4.827 6.402 -3.662 1.00 93.38 196 TYR A O 1
ATOM 1480 N N . LYS A 1 197 ? 5.306 5.727 -5.759 1.00 91.00 197 LYS A N 1
ATOM 1481 C CA . LYS A 1 197 ? 4.298 6.534 -6.436 1.00 91.00 197 LYS A CA 1
ATOM 1482 C C . LYS A 1 197 ? 2.903 5.971 -6.187 1.00 91.00 197 LYS A C 1
ATOM 1484 O O . LYS A 1 197 ? 2.665 4.789 -6.421 1.00 91.00 197 LYS A O 1
ATOM 1489 N N . VAL A 1 198 ? 1.962 6.817 -5.794 1.00 91.19 198 VAL A N 1
ATOM 1490 C CA . VAL A 1 198 ? 0.535 6.481 -5.708 1.00 91.19 198 VAL A CA 1
ATOM 1491 C C . VAL A 1 198 ? -0.125 6.739 -7.077 1.00 91.19 198 VAL A C 1
ATOM 1493 O O . VAL A 1 198 ? 0.234 7.718 -7.732 1.00 91.19 198 VAL A O 1
ATOM 1496 N N . PRO A 1 199 ? -1.046 5.883 -7.568 1.00 91.88 199 PRO A N 1
ATOM 1497 C CA . PRO A 1 199 ? -1.619 4.685 -6.943 1.00 91.88 199 PRO A CA 1
ATOM 1498 C C . PRO A 1 199 ? -0.846 3.381 -7.200 1.00 91.88 199 PRO A C 1
ATOM 1500 O O . PRO A 1 199 ? -1.201 2.348 -6.642 1.00 91.88 199 PRO A O 1
ATOM 1503 N N . GLN A 1 200 ? 0.184 3.378 -8.049 1.00 92.62 200 GLN A N 1
ATOM 1504 C CA . GLN A 1 200 ? 0.778 2.128 -8.541 1.00 92.62 200 GLN A CA 1
ATOM 1505 C C . GLN A 1 200 ? 1.703 1.435 -7.533 1.00 92.62 200 GLN A C 1
ATOM 1507 O O . GLN A 1 200 ? 1.985 0.254 -7.679 1.00 92.62 200 GLN A O 1
ATOM 1512 N N . GLY A 1 201 ? 2.233 2.128 -6.534 1.00 94.38 201 GLY A N 1
ATOM 1513 C CA . GLY A 1 201 ? 3.204 1.563 -5.598 1.00 94.38 201 GLY A CA 1
ATOM 1514 C C . GLY A 1 201 ? 4.566 1.242 -6.224 1.00 94.38 201 GLY A C 1
ATOM 1515 O O . GLY A 1 201 ? 5.308 0.438 -5.667 1.00 94.38 201 GLY A O 1
ATOM 1516 N N . LEU A 1 202 ? 4.900 1.830 -7.378 1.00 95.81 202 LEU A N 1
ATOM 1517 C CA . LEU A 1 202 ? 6.223 1.710 -8.001 1.00 95.81 202 LEU A CA 1
ATOM 1518 C C . LEU A 1 202 ? 7.209 2.645 -7.296 1.00 95.81 202 LEU A C 1
ATOM 1520 O O . LEU A 1 202 ? 6.898 3.823 -7.118 1.00 95.81 202 LEU A O 1
ATOM 1524 N N . ALA A 1 203 ? 8.389 2.152 -6.931 1.00 95.00 203 ALA A N 1
ATOM 1525 C CA . ALA A 1 203 ? 9.445 2.987 -6.379 1.00 95.00 203 ALA A CA 1
ATOM 1526 C C . ALA A 1 203 ? 10.004 3.924 -7.459 1.00 95.00 203 ALA A C 1
ATOM 1528 O O . ALA A 1 203 ? 10.447 3.468 -8.512 1.00 95.00 203 ALA A O 1
ATOM 1529 N N . ILE A 1 204 ? 9.993 5.227 -7.190 1.00 92.12 204 ILE A N 1
ATOM 1530 C CA . ILE A 1 204 ? 10.474 6.269 -8.110 1.00 92.12 204 ILE A CA 1
ATOM 1531 C C . ILE A 1 204 ? 11.702 7.014 -7.584 1.00 92.12 204 ILE A C 1
ATOM 1533 O O . ILE A 1 204 ? 12.392 7.658 -8.367 1.00 92.12 204 ILE A O 1
ATOM 1537 N N . ASP A 1 205 ? 12.007 6.888 -6.292 1.00 90.69 205 ASP A N 1
ATOM 1538 C CA . ASP A 1 205 ? 13.202 7.464 -5.672 1.00 90.69 205 ASP A CA 1
ATOM 1539 C C . ASP A 1 205 ? 13.708 6.584 -4.510 1.00 90.69 205 ASP A C 1
ATOM 1541 O O . ASP A 1 205 ? 12.993 5.708 -3.999 1.00 90.69 205 ASP A O 1
ATOM 1545 N N . GLY A 1 206 ? 14.955 6.817 -4.100 1.00 91.31 206 GLY A N 1
ATOM 1546 C CA . GLY A 1 206 ? 15.661 6.095 -3.047 1.00 91.31 206 GLY A CA 1
ATOM 1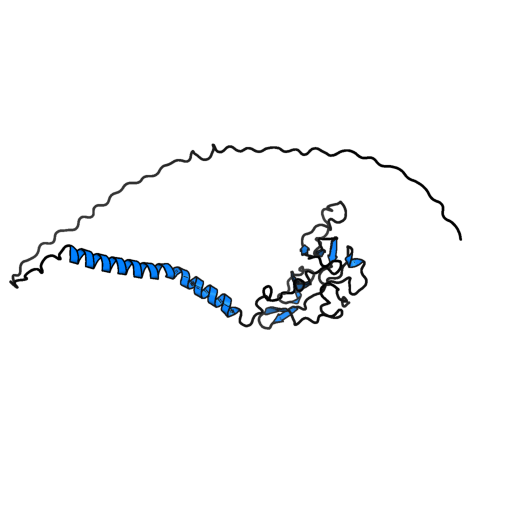547 C C . GLY A 1 206 ? 16.071 4.662 -3.426 1.00 91.31 206 GLY A C 1
ATOM 1548 O O . GLY A 1 206 ? 15.879 4.209 -4.549 1.00 91.31 206 GLY A O 1
ATOM 1549 N N . PRO A 1 207 ? 16.642 3.887 -2.490 1.00 95.88 207 PRO A N 1
ATOM 1550 C CA . PRO A 1 207 ? 17.264 2.597 -2.799 1.00 95.88 207 PRO A CA 1
ATOM 1551 C C . PRO A 1 207 ? 16.323 1.543 -3.403 1.00 95.88 207 PRO A C 1
ATOM 1553 O O . PRO A 1 207 ? 16.784 0.673 -4.137 1.00 95.88 207 PRO A O 1
ATOM 1556 N N . ALA A 1 208 ? 15.011 1.609 -3.144 1.00 96.56 208 ALA A N 1
ATOM 1557 C CA . ALA A 1 208 ? 14.050 0.706 -3.774 1.00 96.56 208 ALA A CA 1
ATOM 1558 C C . ALA A 1 208 ? 13.875 0.949 -5.284 1.00 96.56 208 ALA A C 1
ATOM 1560 O O . ALA A 1 208 ? 13.599 -0.009 -6.002 1.00 96.56 208 ALA A O 1
ATOM 1561 N N . SER A 1 209 ? 14.051 2.181 -5.782 1.00 95.56 209 SER A N 1
ATOM 1562 C CA . SER A 1 209 ? 13.895 2.482 -7.215 1.00 95.56 209 SER A CA 1
ATOM 1563 C C . SER A 1 209 ? 15.065 1.967 -8.058 1.00 95.56 209 SER A C 1
ATOM 1565 O O . SER A 1 209 ? 14.896 1.704 -9.245 1.00 95.56 209 SER A O 1
ATOM 1567 N N . PHE A 1 210 ? 16.229 1.747 -7.437 1.00 95.75 210 PHE A N 1
ATOM 1568 C CA . PHE A 1 210 ? 17.403 1.143 -8.077 1.00 95.75 210 PHE A CA 1
ATOM 1569 C C . PHE A 1 210 ? 17.342 -0.389 -8.159 1.00 95.75 210 PHE A C 1
ATOM 1571 O O . PHE A 1 210 ? 18.229 -1.008 -8.747 1.00 95.75 210 PHE A O 1
ATOM 1578 N N . GLN A 1 211 ? 16.323 -1.018 -7.569 1.00 96.31 211 GLN A N 1
ATOM 1579 C CA . GLN A 1 211 ? 16.130 -2.458 -7.685 1.00 96.31 211 GLN A CA 1
ATOM 1580 C C . GLN A 1 211 ? 15.509 -2.830 -9.040 1.00 96.31 211 GLN A C 1
ATOM 1582 O O . GLN A 1 211 ? 14.765 -2.056 -9.643 1.00 96.31 211 GLN A O 1
ATOM 1587 N N . ALA A 1 212 ? 15.794 -4.038 -9.527 1.00 96.50 212 ALA A N 1
ATOM 1588 C CA . ALA A 1 212 ? 15.139 -4.560 -10.722 1.00 96.50 212 ALA A CA 1
ATOM 1589 C C . ALA A 1 212 ? 13.705 -5.027 -10.397 1.00 96.50 212 ALA A C 1
ATOM 1591 O O . ALA A 1 212 ? 13.459 -5.520 -9.295 1.00 96.50 212 ALA A O 1
ATOM 1592 N N . PRO A 1 213 ? 12.750 -4.951 -11.342 1.00 96.44 213 PRO A N 1
ATOM 1593 C CA . PRO A 1 213 ? 11.461 -5.614 -11.180 1.00 96.44 213 PRO A CA 1
ATOM 1594 C C . PRO A 1 213 ? 11.625 -7.118 -10.884 1.00 96.44 213 PRO A C 1
ATOM 1596 O O . PRO A 1 213 ? 12.473 -7.761 -11.509 1.00 96.44 213 PRO A O 1
ATOM 1599 N N . PRO A 1 214 ? 10.816 -7.708 -9.983 1.00 96.44 214 PRO A N 1
ATOM 1600 C CA . PRO A 1 214 ? 9.655 -7.127 -9.295 1.00 96.44 214 PRO A CA 1
ATOM 1601 C C . PRO A 1 214 ? 9.979 -6.431 -7.957 1.00 96.44 214 PRO A C 1
ATOM 1603 O O . PRO A 1 214 ? 9.064 -5.986 -7.264 1.00 96.44 214 PRO A O 1
ATOM 1606 N N . THR A 1 215 ? 11.250 -6.333 -7.556 1.00 97.44 215 THR A N 1
ATOM 1607 C CA . THR A 1 215 ? 11.633 -5.854 -6.215 1.00 97.44 215 THR A CA 1
ATOM 1608 C C . THR A 1 215 ? 11.724 -4.334 -6.090 1.00 97.44 215 THR A C 1
ATOM 1610 O O . THR A 1 215 ? 12.258 -3.806 -5.119 1.00 97.44 215 THR A O 1
ATOM 1613 N N . ASN A 1 216 ? 11.152 -3.613 -7.054 1.00 97.31 216 ASN A N 1
ATOM 1614 C CA . ASN A 1 216 ? 11.030 -2.158 -7.067 1.00 97.31 216 ASN A CA 1
ATOM 1615 C C . ASN A 1 216 ? 9.581 -1.666 -6.952 1.00 97.31 216 ASN A C 1
ATOM 1617 O O . ASN A 1 216 ? 9.329 -0.476 -7.122 1.00 97.31 216 ASN A O 1
ATOM 1621 N N . ALA A 1 217 ? 8.616 -2.541 -6.664 1.00 97.31 217 ALA A N 1
ATOM 1622 C CA . ALA A 1 217 ? 7.237 -2.133 -6.415 1.00 97.31 217 ALA A CA 1
ATOM 1623 C C . ALA A 1 217 ? 6.662 -2.816 -5.180 1.00 97.31 217 ALA A C 1
ATOM 1625 O O . ALA A 1 217 ? 6.894 -3.999 -4.930 1.00 97.31 217 ALA A O 1
ATOM 1626 N N . ILE A 1 218 ? 5.902 -2.055 -4.400 1.00 96.94 218 ILE A N 1
ATOM 1627 C CA . ILE A 1 218 ? 5.390 -2.505 -3.114 1.00 96.94 218 ILE A CA 1
ATOM 1628 C C . ILE A 1 218 ? 4.143 -3.392 -3.286 1.00 96.94 218 ILE A C 1
ATOM 1630 O O . ILE A 1 218 ? 3.295 -3.105 -4.141 1.00 96.94 218 ILE A O 1
ATOM 1634 N N . PRO A 1 219 ? 3.996 -4.465 -2.484 1.00 97.25 219 PRO A N 1
ATOM 1635 C CA . PRO A 1 219 ? 2.792 -5.289 -2.482 1.00 97.25 219 PRO A CA 1
ATOM 1636 C C . PRO A 1 219 ? 1.526 -4.487 -2.156 1.00 97.25 219 PRO A C 1
ATOM 1638 O O . PRO A 1 219 ? 1.561 -3.532 -1.374 1.00 97.25 219 PRO A O 1
ATOM 1641 N N . MET A 1 220 ? 0.402 -4.903 -2.736 1.00 96.06 220 MET A N 1
ATOM 1642 C CA . MET A 1 220 ? -0.890 -4.216 -2.667 1.00 96.06 220 MET A CA 1
ATOM 1643 C C . MET A 1 220 ? -2.031 -5.195 -2.440 1.00 96.06 220 MET A C 1
ATOM 1645 O O . MET A 1 220 ? -2.034 -6.279 -3.017 1.00 96.06 220 MET A O 1
ATOM 1649 N N . LEU A 1 221 ? -3.040 -4.795 -1.670 1.00 95.94 221 LEU A N 1
ATOM 1650 C CA . LEU A 1 221 ? -4.307 -5.525 -1.597 1.00 95.94 221 LEU A CA 1
ATOM 1651 C C . LEU A 1 221 ? -5.252 -5.081 -2.711 1.00 95.94 221 LEU A C 1
ATOM 1653 O O . LEU A 1 221 ? -5.341 -3.895 -3.026 1.00 95.94 221 LEU A O 1
ATOM 1657 N N . THR A 1 222 ? -5.999 -6.041 -3.250 1.00 95.44 222 THR A N 1
ATOM 1658 C CA . THR A 1 222 ? -7.128 -5.761 -4.137 1.00 95.44 222 THR A CA 1
ATOM 1659 C C . THR A 1 222 ? -8.343 -5.391 -3.291 1.00 95.44 222 THR A C 1
ATOM 1661 O O . THR A 1 222 ? -8.664 -6.084 -2.319 1.00 95.44 222 THR A O 1
ATOM 1664 N N . LEU A 1 223 ? -8.995 -4.283 -3.642 1.00 95.56 223 LEU A N 1
ATOM 1665 C CA . LEU A 1 223 ? -10.146 -3.741 -2.928 1.00 95.56 223 LEU A CA 1
ATOM 1666 C C . LEU A 1 223 ? -11.397 -3.819 -3.803 1.00 95.56 223 LEU A C 1
ATOM 1668 O O . LEU A 1 223 ? -11.331 -3.574 -5.006 1.00 95.56 223 LEU A O 1
ATOM 1672 N N . SER A 1 224 ? -12.539 -4.096 -3.184 1.00 95.38 224 SER A N 1
ATOM 1673 C CA . SER A 1 224 ? -13.848 -4.082 -3.839 1.00 95.38 224 SER A CA 1
ATOM 1674 C C . SER A 1 224 ? -14.910 -3.443 -2.950 1.00 95.38 224 SER A C 1
ATOM 1676 O O . SER A 1 224 ? -14.698 -3.215 -1.757 1.00 95.38 224 SER A O 1
ATOM 1678 N N . THR A 1 225 ? -16.052 -3.097 -3.539 1.00 95.19 225 THR A N 1
ATOM 1679 C CA . THR A 1 225 ? -17.218 -2.590 -2.810 1.00 95.19 225 THR A CA 1
ATOM 1680 C C . THR A 1 225 ? -18.335 -3.607 -2.914 1.00 95.19 225 THR A C 1
ATOM 1682 O O . THR A 1 225 ? -18.675 -4.042 -4.014 1.00 95.19 225 THR A O 1
ATOM 1685 N N . ASP A 1 226 ? -18.884 -4.016 -1.773 1.00 91.00 226 ASP A N 1
ATOM 1686 C CA . ASP A 1 226 ? -20.006 -4.949 -1.752 1.00 91.00 226 ASP A CA 1
ATOM 1687 C C . ASP A 1 226 ? -21.332 -4.264 -2.136 1.00 91.00 226 ASP A C 1
ATOM 1689 O O . ASP A 1 226 ? -21.418 -3.047 -2.316 1.00 91.00 226 ASP A O 1
ATOM 1693 N N . SER A 1 227 ? -22.407 -5.047 -2.242 1.00 92.81 227 SER A N 1
ATOM 1694 C CA . SER A 1 227 ? -23.737 -4.539 -2.607 1.00 92.81 227 SER A CA 1
ATOM 1695 C C . SER A 1 227 ? -24.336 -3.547 -1.602 1.00 92.81 227 SER A C 1
ATOM 1697 O O . SER A 1 227 ? -25.312 -2.874 -1.922 1.00 92.81 227 SER A O 1
ATOM 1699 N N . ASN A 1 228 ? -23.793 -3.475 -0.385 1.00 90.94 228 ASN A N 1
ATOM 1700 C CA . ASN A 1 228 ? -24.234 -2.565 0.668 1.00 90.94 228 ASN A CA 1
ATOM 1701 C C . ASN A 1 228 ? -23.358 -1.302 0.743 1.00 90.94 228 ASN A C 1
ATOM 1703 O O . ASN A 1 228 ? -23.609 -0.440 1.585 1.00 90.94 228 ASN A O 1
ATOM 1707 N N . GLY A 1 229 ? -22.344 -1.181 -0.120 1.00 85.62 229 GLY A N 1
ATOM 1708 C CA . GLY A 1 229 ? -21.416 -0.054 -0.137 1.00 85.62 229 GLY A CA 1
ATOM 1709 C C . GLY A 1 229 ? -20.245 -0.184 0.843 1.00 85.62 229 GLY A C 1
ATOM 1710 O O . GLY A 1 229 ? -19.551 0.806 1.077 1.00 85.62 229 GLY A O 1
ATOM 1711 N N . PHE A 1 230 ? -20.002 -1.359 1.433 1.00 90.06 230 PHE A N 1
ATOM 1712 C CA . PHE A 1 230 ? -18.845 -1.573 2.305 1.00 90.06 230 PHE A CA 1
ATOM 1713 C C . PHE A 1 230 ? -17.583 -1.872 1.497 1.00 90.06 230 PHE A C 1
ATOM 1715 O O . PHE A 1 230 ? -17.609 -2.619 0.520 1.00 90.06 230 PHE A O 1
ATOM 1722 N N . LEU A 1 231 ? -16.460 -1.304 1.944 1.00 91.88 231 LEU A N 1
ATOM 1723 C CA . LEU A 1 231 ? -15.136 -1.593 1.401 1.00 91.88 231 LEU A CA 1
ATOM 1724 C C . LEU A 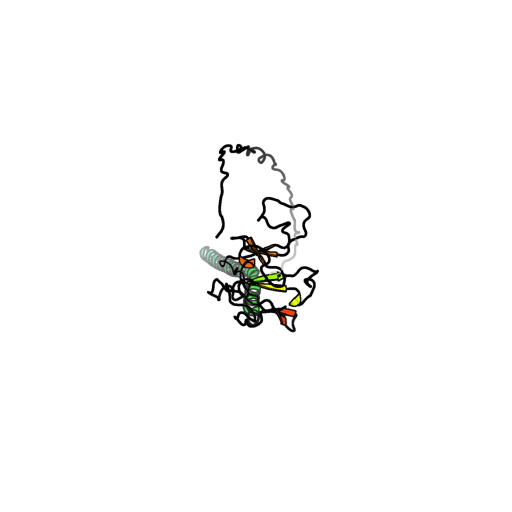1 231 ? -14.654 -2.962 1.888 1.00 91.88 231 LEU A C 1
ATOM 1726 O O . LEU A 1 231 ? -14.575 -3.210 3.093 1.00 91.88 231 LEU A O 1
ATOM 1730 N N . MET A 1 232 ? -14.278 -3.816 0.944 1.00 92.44 232 MET A N 1
ATOM 1731 C CA . MET A 1 232 ? -13.830 -5.180 1.178 1.00 92.44 232 MET A CA 1
ATOM 1732 C C . MET A 1 232 ? -12.409 -5.373 0.655 1.00 92.44 232 MET A C 1
ATOM 1734 O O . MET A 1 232 ? -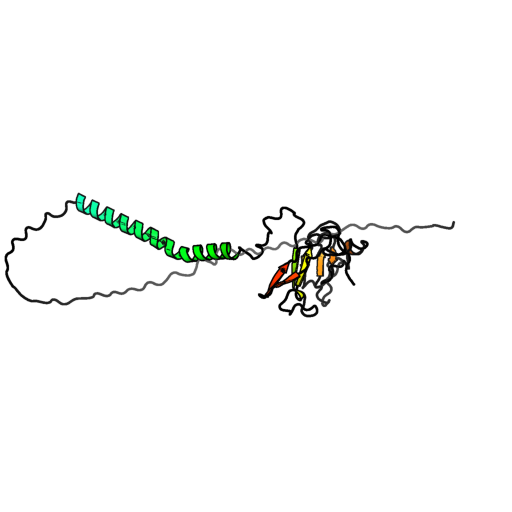12.028 -4.826 -0.377 1.00 92.44 232 MET A O 1
ATOM 1738 N N . VAL A 1 233 ? -11.629 -6.181 1.373 1.00 92.81 233 VAL A N 1
ATOM 1739 C CA . VAL A 1 233 ? -10.352 -6.712 0.886 1.00 92.81 233 VAL A CA 1
ATOM 1740 C C . VAL A 1 233 ? -10.639 -8.056 0.236 1.00 92.81 233 VAL A C 1
ATOM 1742 O O . VAL A 1 233 ? -11.162 -8.961 0.893 1.00 92.81 233 VAL A O 1
ATOM 1745 N N . GLU A 1 234 ? -10.306 -8.196 -1.042 1.00 91.50 234 GLU A N 1
ATOM 1746 C CA . GLU A 1 234 ? -10.417 -9.484 -1.721 1.00 91.50 234 GLU A CA 1
ATOM 1747 C C . GLU A 1 234 ? -9.382 -10.470 -1.182 1.00 91.50 234 GLU A C 1
ATOM 1749 O O . GLU A 1 234 ? -8.347 -10.081 -0.636 1.00 91.50 234 GLU A O 1
ATOM 1754 N N . LYS A 1 235 ? -9.648 -11.772 -1.334 1.00 92.75 235 LYS A N 1
ATOM 1755 C CA . LYS A 1 235 ? -8.707 -12.810 -0.907 1.00 92.75 235 LYS A CA 1
ATOM 1756 C C . LYS A 1 235 ? -7.368 -12.616 -1.645 1.00 92.75 235 LYS A C 1
ATOM 1758 O O . LYS A 1 235 ? -7.346 -12.817 -2.858 1.00 92.75 235 LYS A O 1
ATOM 1763 N N . PRO A 1 236 ? -6.260 -12.294 -0.948 1.00 91.81 236 PRO A N 1
ATOM 1764 C CA . PRO A 1 236 ? -5.006 -11.982 -1.624 1.00 91.81 236 PRO A CA 1
ATOM 1765 C C . PRO A 1 236 ? -4.378 -13.209 -2.285 1.00 91.81 236 PRO A C 1
ATOM 1767 O O . PRO A 1 236 ? -4.432 -14.319 -1.742 1.00 91.81 236 PRO A O 1
ATOM 1770 N N . VAL A 1 237 ? -3.717 -12.982 -3.417 1.00 93.69 237 VAL A N 1
ATOM 1771 C CA . VAL A 1 237 ? -2.872 -13.946 -4.122 1.00 93.69 237 VAL A CA 1
ATOM 1772 C C . VAL A 1 237 ? -1.415 -13.492 -3.987 1.00 93.69 237 VAL A C 1
ATOM 1774 O O . VAL A 1 237 ? -0.978 -12.538 -4.631 1.00 93.69 237 VAL A O 1
ATOM 1777 N N . TRP A 1 238 ? -0.672 -14.153 -3.095 1.00 93.19 238 TRP A N 1
ATOM 1778 C CA . TRP A 1 238 ? 0.701 -13.784 -2.729 1.00 93.19 238 TRP A CA 1
ATOM 1779 C C . TRP A 1 238 ? 1.737 -14.303 -3.730 1.00 93.19 238 TRP A C 1
ATOM 1781 O O . TRP A 1 238 ? 2.500 -15.225 -3.441 1.00 93.19 238 TRP A O 1
ATOM 1791 N N . ASP A 1 239 ? 1.768 -13.698 -4.910 1.00 95.38 239 ASP A N 1
ATOM 1792 C CA . ASP A 1 239 ? 2.822 -13.892 -5.901 1.00 95.38 239 ASP A CA 1
ATOM 1793 C C . ASP A 1 239 ? 3.182 -12.571 -6.589 1.00 95.38 239 ASP A C 1
ATOM 1795 O O . ASP A 1 239 ? 2.497 -11.558 -6.446 1.00 95.38 239 ASP A O 1
ATOM 1799 N N . VAL A 1 240 ? 4.279 -12.580 -7.343 1.00 96.62 240 VAL A N 1
ATOM 1800 C CA . VAL A 1 240 ? 4.828 -11.376 -7.976 1.00 96.62 240 VAL A CA 1
ATOM 1801 C C . VAL A 1 240 ? 3.971 -10.815 -9.114 1.00 96.62 240 VAL A C 1
ATOM 1803 O O . VAL A 1 240 ? 4.175 -9.665 -9.479 1.00 96.62 240 VAL A O 1
ATOM 1806 N N . ASN A 1 241 ? 3.030 -11.568 -9.681 1.00 96.12 241 ASN A N 1
ATOM 1807 C CA . ASN A 1 241 ? 2.189 -11.125 -10.800 1.00 96.12 241 ASN A CA 1
ATOM 1808 C C . ASN A 1 241 ? 0.823 -10.572 -10.349 1.00 96.12 241 ASN A C 1
ATOM 1810 O O . ASN A 1 241 ? 0.131 -9.937 -11.148 1.00 96.12 241 ASN A O 1
ATOM 1814 N N . HIS A 1 242 ? 0.454 -10.785 -9.081 1.00 95.00 242 HIS A N 1
ATOM 1815 C CA . HIS A 1 242 ? -0.801 -10.329 -8.479 1.00 95.00 242 HIS A CA 1
ATOM 1816 C C . HIS A 1 242 ? -0.556 -9.311 -7.347 1.00 95.00 242 HIS A C 1
ATOM 1818 O O . HIS A 1 242 ? -0.114 -8.189 -7.602 1.00 95.00 242 HIS A O 1
ATOM 1824 N N . ASN A 1 243 ? -0.846 -9.670 -6.088 1.00 95.44 243 ASN A N 1
ATOM 1825 C CA . ASN A 1 243 ? -0.757 -8.758 -4.940 1.00 95.44 243 ASN A CA 1
ATOM 1826 C C . ASN A 1 243 ? 0.687 -8.489 -4.488 1.00 95.44 243 ASN A C 1
ATOM 1828 O O . ASN A 1 243 ? 0.929 -7.553 -3.725 1.00 95.44 243 ASN A O 1
ATOM 1832 N N . GLY A 1 244 ? 1.649 -9.275 -4.967 1.00 96.38 244 GLY A N 1
ATOM 1833 C CA . GLY A 1 244 ? 3.046 -9.233 -4.560 1.00 96.38 244 GLY A CA 1
ATOM 1834 C C . GLY A 1 244 ? 3.385 -10.239 -3.475 1.00 96.38 244 GLY A C 1
ATOM 1835 O O . GLY A 1 244 ? 2.521 -10.830 -2.834 1.00 96.38 244 GLY A O 1
ATOM 1836 N N . VAL A 1 245 ? 4.679 -10.406 -3.239 1.00 95.69 245 VAL A N 1
ATOM 1837 C CA . VAL A 1 245 ? 5.201 -11.144 -2.086 1.00 95.69 245 VAL A CA 1
ATOM 1838 C C . VAL A 1 245 ? 5.657 -10.122 -1.048 1.00 95.69 245 VAL A C 1
ATOM 1840 O O . VAL A 1 245 ? 6.444 -9.226 -1.361 1.00 95.69 245 VAL A O 1
ATOM 1843 N N . LEU A 1 246 ? 5.143 -10.226 0.182 1.00 94.25 246 LEU A N 1
ATOM 1844 C CA . LEU A 1 246 ? 5.456 -9.301 1.278 1.00 94.25 246 LEU A CA 1
ATOM 1845 C C . LEU A 1 246 ? 6.970 -9.170 1.485 1.00 94.25 246 LEU A C 1
ATOM 1847 O O . LEU A 1 246 ? 7.676 -10.168 1.590 1.00 94.25 246 LEU A O 1
ATOM 1851 N N . GLY A 1 247 ? 7.468 -7.931 1.507 1.00 92.25 247 GLY A N 1
ATOM 1852 C CA . GLY A 1 247 ? 8.897 -7.628 1.634 1.00 92.25 247 GLY A CA 1
ATOM 1853 C C . GLY A 1 247 ? 9.756 -7.929 0.398 1.00 92.25 247 GLY A C 1
ATOM 1854 O O . GLY A 1 247 ? 10.929 -7.567 0.399 1.00 92.25 247 GLY A O 1
ATOM 1855 N N . TYR A 1 248 ? 9.203 -8.537 -0.654 1.00 95.88 248 TYR A N 1
ATOM 1856 C CA . TYR A 1 248 ? 9.924 -8.817 -1.898 1.00 95.88 248 TYR A CA 1
ATOM 1857 C C . TYR A 1 248 ? 9.458 -7.914 -3.039 1.00 95.88 248 TYR A C 1
ATOM 1859 O O . TYR A 1 248 ? 10.287 -7.259 -3.651 1.00 95.88 248 TYR A O 1
ATOM 1867 N N . GLY A 1 249 ? 8.148 -7.812 -3.283 1.00 96.88 249 GLY A N 1
ATOM 1868 C CA . GLY A 1 249 ? 7.577 -6.901 -4.279 1.00 96.88 249 GLY A CA 1
ATOM 1869 C C . GLY A 1 249 ? 6.645 -7.566 -5.288 1.00 96.88 249 GLY A C 1
ATOM 1870 O O . GLY A 1 249 ? 6.143 -8.670 -5.052 1.00 96.88 249 GLY A O 1
ATOM 1871 N N . ARG A 1 250 ? 6.372 -6.864 -6.392 1.00 97.12 250 ARG A N 1
ATOM 1872 C CA . ARG A 1 250 ? 5.451 -7.275 -7.464 1.00 97.12 250 ARG A CA 1
ATOM 1873 C C . ARG A 1 250 ? 5.818 -6.643 -8.806 1.00 97.12 250 ARG A C 1
ATOM 1875 O O . ARG A 1 250 ? 6.457 -5.599 -8.858 1.00 97.12 250 ARG A O 1
ATOM 1882 N N . TYR A 1 251 ? 5.344 -7.219 -9.899 1.00 97.00 251 TYR A N 1
ATOM 1883 C CA . TYR A 1 251 ? 5.301 -6.534 -11.180 1.00 97.00 251 TYR A CA 1
ATOM 1884 C C . TYR A 1 251 ? 4.162 -5.516 -11.182 1.00 97.00 251 TYR A C 1
ATOM 1886 O O . TYR A 1 251 ? 3.049 -5.789 -10.727 1.00 97.00 251 TYR A O 1
ATOM 1894 N N . VAL A 1 252 ? 4.450 -4.324 -11.696 1.00 92.38 252 VAL A N 1
ATOM 1895 C CA . VAL A 1 252 ? 3.436 -3.303 -11.957 1.00 92.38 252 VAL A CA 1
ATOM 1896 C C . VAL A 1 252 ? 2.854 -3.585 -13.333 1.00 92.38 252 VAL A C 1
ATOM 1898 O O . VAL A 1 252 ? 3.582 -3.584 -14.322 1.00 92.38 252 VAL A O 1
ATOM 1901 N N . GLN A 1 253 ? 1.555 -3.876 -13.381 1.00 77.62 253 GLN A N 1
ATOM 1902 C CA . GLN A 1 253 ? 0.828 -4.020 -14.638 1.00 77.62 253 GLN A CA 1
ATOM 1903 C C . GLN A 1 253 ? 0.767 -2.636 -15.304 1.00 77.62 253 GLN A C 1
ATOM 1905 O O . GLN A 1 253 ? 0.433 -1.657 -14.631 1.00 77.62 253 GLN A O 1
ATOM 1910 N N . GLN A 1 254 ? 1.206 -2.565 -16.564 1.00 54.53 254 GLN A N 1
ATOM 1911 C CA . GLN A 1 254 ? 1.236 -1.339 -17.371 1.00 54.53 254 GLN A CA 1
ATOM 1912 C C . GLN A 1 254 ? -0.149 -0.991 -17.904 1.00 54.53 254 GLN A C 1
ATOM 1914 O O . GLN A 1 254 ? -0.889 -1.940 -18.248 1.00 54.53 254 GLN A O 1
#